Protein AF-A0A6L3X4G5-F1 (afdb_monomer_lite)

Foldseek 3Di:
DWPPALVVCLVPPFDDDPDPPDPSVSPCVVVVVLVVLCVVPPPVQDVVCSSCPVVDDTDPDDDDPVNVLVCLLVLNAAEEEAEQDACCPPPPPNVSSLSSQLSHQEYEYEEQDDYCNQVQLDDPDPVRHHDNVSRNYHYHYAHADDPQQAWAWDQDPVRDTDTDHHDDHRPDPHYHPVVVVCVVVVD

Secondary structure (DSSP, 8-state):
-----HHHHHHHSSPPPSSTT---GGGGHHHHHHHHHHHHHGGG--TTTGGGGGGSPPPSS---HHHHHHHHHTT---EEEEES--HHHHSS-HHHHHHHHTT-SEEEEEESS--TTTTTTS-BTBTS---GGG---EEEEEEBP-TTSS-EEEE-TT--EEEE---SPPSTT-B-HHHHHHHHHT-

Structure (mmCIF, N/CA/C/O backbone):
data_AF-A0A6L3X4G5-F1
#
_entry.id   AF-A0A6L3X4G5-F1
#
loop_
_atom_site.group_PDB
_atom_site.id
_atom_site.type_symbol
_atom_site.label_atom_id
_atom_site.label_alt_id
_atom_site.label_comp_id
_atom_site.label_asym_id
_atom_site.label_entity_id
_atom_site.label_seq_id
_atom_site.pdbx_PDB_ins_code
_atom_site.Cartn_x
_atom_site.Cartn_y
_atom_site.Cartn_z
_atom_site.occupancy
_atom_site.B_iso_or_equiv
_atom_site.auth_seq_id
_atom_site.auth_comp_id
_atom_site.auth_asym_id
_atom_site.auth_atom_id
_atom_site.pdbx_PDB_model_num
ATOM 1 N N . ALA A 1 1 ? 2.127 -3.641 23.710 1.00 57.22 1 ALA A N 1
ATOM 2 C CA . ALA A 1 1 ? 1.185 -4.556 24.390 1.00 57.22 1 ALA A CA 1
ATOM 3 C C . ALA A 1 1 ? 0.451 -5.349 23.319 1.00 57.22 1 ALA A C 1
ATOM 5 O O . ALA A 1 1 ? 0.067 -4.742 22.325 1.00 57.22 1 ALA A O 1
ATOM 6 N N . LYS A 1 2 ? 0.311 -6.674 23.461 1.00 72.62 2 LYS A N 1
ATOM 7 C CA . LYS A 1 2 ? -0.462 -7.473 22.497 1.00 72.62 2 LYS A CA 1
ATOM 8 C C . LYS A 1 2 ? -1.919 -6.996 22.517 1.00 72.62 2 LYS A C 1
ATOM 10 O O . LYS A 1 2 ? -2.484 -6.819 23.590 1.00 72.62 2 LYS A O 1
ATOM 15 N N . GLN A 1 3 ? -2.495 -6.761 21.344 1.00 87.25 3 GLN A N 1
ATOM 16 C CA . GLN A 1 3 ? -3.898 -6.376 21.178 1.00 87.25 3 GLN A CA 1
ATOM 17 C C . GLN A 1 3 ? -4.778 -7.633 21.282 1.00 87.25 3 GLN A C 1
ATOM 19 O O . GLN A 1 3 ? -5.161 -8.208 20.265 1.00 87.25 3 GLN A O 1
ATOM 24 N N . THR A 1 4 ? -5.002 -8.103 22.512 1.00 89.25 4 THR A N 1
ATOM 25 C CA . THR A 1 4 ? -5.613 -9.410 22.815 1.00 89.25 4 THR A CA 1
ATOM 26 C C . THR A 1 4 ? -7.121 -9.444 22.632 1.00 89.25 4 THR A C 1
ATOM 28 O O . THR A 1 4 ? -7.643 -10.429 22.131 1.00 89.25 4 THR A O 1
ATOM 31 N N . ASP A 1 5 ? -7.809 -8.381 23.035 1.00 94.50 5 ASP A N 1
ATOM 32 C CA . ASP A 1 5 ? -9.264 -8.276 23.004 1.00 94.50 5 ASP A CA 1
ATOM 33 C C . ASP A 1 5 ? -9.687 -6.816 22.800 1.00 94.50 5 ASP A C 1
ATOM 35 O O . ASP A 1 5 ? -8.930 -5.877 23.086 1.00 94.50 5 ASP A O 1
ATOM 39 N N . LEU A 1 6 ? -10.907 -6.629 22.293 1.00 95.81 6 LEU A N 1
ATOM 40 C CA . LEU A 1 6 ? -11.421 -5.310 21.944 1.00 95.81 6 LEU A CA 1
ATOM 41 C C . LEU A 1 6 ? -11.536 -4.390 23.166 1.00 95.81 6 LEU A C 1
ATOM 43 O O . LEU A 1 6 ? -11.227 -3.205 23.064 1.00 95.81 6 LEU A O 1
ATOM 47 N N . HIS A 1 7 ? -11.977 -4.903 24.316 1.00 94.56 7 HIS A N 1
ATOM 48 C CA . HIS A 1 7 ? -12.223 -4.075 25.495 1.00 94.56 7 HIS A CA 1
ATOM 49 C C . HIS A 1 7 ? -10.924 -3.481 26.044 1.00 94.56 7 HIS A C 1
ATOM 51 O O . HIS A 1 7 ? -10.824 -2.263 26.233 1.00 94.56 7 HIS A O 1
ATOM 57 N N . THR A 1 8 ? -9.905 -4.319 26.228 1.00 93.88 8 THR A N 1
ATOM 58 C CA . THR A 1 8 ? -8.563 -3.891 26.631 1.00 93.88 8 THR A CA 1
ATOM 59 C C . THR A 1 8 ? -7.984 -2.900 25.627 1.00 93.88 8 THR A C 1
ATOM 61 O O . THR A 1 8 ? -7.459 -1.854 26.016 1.00 93.88 8 THR A O 1
ATOM 64 N N . TYR A 1 9 ? -8.124 -3.185 24.328 1.00 94.75 9 TYR A N 1
ATOM 65 C CA . TYR A 1 9 ? -7.631 -2.311 23.268 1.00 94.75 9 TYR A CA 1
ATOM 66 C C . TYR A 1 9 ? -8.289 -0.925 23.293 1.00 94.75 9 TYR A C 1
ATOM 68 O O . TYR A 1 9 ? -7.590 0.092 23.315 1.00 94.75 9 TYR A O 1
ATOM 76 N N . LEU A 1 10 ? -9.620 -0.863 23.336 1.00 94.81 10 LEU A N 1
ATOM 77 C CA . LEU A 1 10 ? -10.363 0.398 23.332 1.00 94.81 10 LEU A CA 1
ATOM 78 C C . LEU A 1 10 ? -10.156 1.211 24.611 1.00 94.81 10 LEU A C 1
ATOM 80 O O . LEU A 1 10 ? -10.188 2.436 24.554 1.00 94.81 10 LEU A O 1
ATOM 84 N N . THR A 1 11 ? -9.913 0.548 25.741 1.00 92.38 11 THR A N 1
ATOM 85 C CA . THR A 1 11 ? -9.626 1.213 27.020 1.00 92.38 11 THR A CA 1
ATOM 86 C C . THR A 1 11 ? -8.214 1.802 27.051 1.00 92.38 11 THR A C 1
ATOM 88 O O . THR A 1 11 ? -8.004 2.871 27.620 1.00 92.38 11 THR A O 1
ATOM 91 N N . ALA A 1 12 ? -7.239 1.124 26.437 1.00 92.12 12 ALA A N 1
ATOM 92 C CA . ALA A 1 12 ? -5.841 1.555 26.430 1.00 92.12 12 ALA A CA 1
ATOM 93 C C . ALA A 1 12 ? -5.500 2.576 25.328 1.00 92.12 12 ALA A C 1
ATOM 95 O O . ALA A 1 12 ? -4.499 3.277 25.449 1.00 92.12 12 ALA A O 1
ATOM 96 N N . SER A 1 13 ? -6.295 2.641 24.255 1.00 91.56 13 SER A N 1
ATOM 97 C CA . SER A 1 13 ? -6.020 3.483 23.081 1.00 91.56 13 SER A CA 1
ATOM 98 C C . SER A 1 13 ? -6.139 4.998 23.315 1.00 91.56 13 SER A C 1
ATOM 100 O O . SER A 1 13 ? -5.258 5.728 22.854 1.00 91.56 13 SER A O 1
ATOM 102 N N . PRO A 1 14 ? -7.190 5.525 23.975 1.00 92.56 14 PRO A N 1
ATOM 103 C CA . PRO A 1 14 ? -7.314 6.962 24.172 1.00 92.56 14 PRO A CA 1
ATOM 104 C C . PRO A 1 14 ? -6.381 7.467 25.289 1.00 92.56 14 PRO A C 1
ATOM 106 O O . PRO A 1 14 ? -6.169 6.775 26.288 1.00 92.56 14 PRO A O 1
ATOM 109 N N . PRO A 1 15 ? -5.860 8.703 25.183 1.00 88.62 15 PRO A N 1
ATOM 110 C CA . PRO A 1 15 ? -5.140 9.331 26.278 1.00 88.62 15 PRO A CA 1
ATOM 111 C C . PRO A 1 15 ? -6.078 9.544 27.473 1.00 88.62 15 PRO A C 1
ATOM 113 O O . PRO A 1 15 ? -7.264 9.859 27.321 1.00 88.62 15 PRO A O 1
ATOM 116 N N . LYS A 1 16 ? -5.534 9.395 28.683 1.00 86.31 16 LYS A N 1
ATOM 117 C CA . LYS A 1 16 ? -6.270 9.681 29.918 1.00 86.31 16 LYS A CA 1
ATOM 118 C C . LYS A 1 16 ? -6.295 11.196 30.158 1.00 86.31 16 LYS A C 1
ATOM 120 O O . LYS A 1 16 ? -5.244 11.829 30.038 1.00 86.31 16 LYS A O 1
ATOM 125 N N . PRO A 1 17 ? -7.454 11.790 30.494 1.00 84.44 17 PRO A N 1
ATOM 126 C CA . PRO A 1 17 ? -7.504 13.197 30.872 1.00 84.44 17 PRO A CA 1
ATOM 127 C C . PRO A 1 17 ? -6.689 13.401 32.157 1.00 84.44 17 PRO A C 1
ATOM 129 O O . PRO A 1 17 ? -6.788 12.595 33.080 1.00 84.44 17 PRO A O 1
ATOM 132 N N . LEU A 1 18 ? -5.859 14.448 32.195 1.00 83.38 18 LEU A N 1
ATOM 133 C CA . LEU A 1 18 ? -5.019 14.747 33.359 1.00 83.38 18 LEU A CA 1
ATOM 134 C C . LEU A 1 18 ? -5.845 15.444 34.464 1.00 83.38 18 LEU A C 1
ATOM 136 O O . LEU A 1 18 ? -5.927 14.898 35.560 1.00 83.38 18 LEU A O 1
ATOM 140 N N . PRO A 1 19 ? -6.502 16.591 34.200 1.00 85.69 19 PRO A N 1
ATOM 141 C CA . PRO A 1 19 ? -7.513 17.144 35.101 1.00 85.69 19 PRO A CA 1
ATOM 142 C C . PRO A 1 19 ? -8.953 16.781 34.698 1.00 85.69 19 PRO A C 1
ATOM 144 O O . PRO A 1 19 ? -9.251 16.473 33.540 1.00 85.69 19 PRO A O 1
ATOM 147 N N . GLU A 1 20 ? -9.855 16.851 35.676 1.00 84.62 20 GLU A N 1
ATOM 148 C CA . GLU A 1 20 ? -11.300 16.688 35.496 1.00 84.62 20 GLU A CA 1
ATOM 149 C C . GLU A 1 20 ? -11.880 17.798 34.593 1.00 84.62 20 GLU A C 1
ATOM 151 O O . GLU A 1 20 ? -11.382 18.924 34.571 1.00 84.62 20 GLU A O 1
ATOM 156 N N . GLY A 1 21 ? -12.908 17.477 33.799 1.00 85.12 21 GLY A N 1
ATOM 157 C CA . GLY A 1 21 ? -13.584 18.447 32.922 1.00 85.12 21 GLY A CA 1
ATOM 158 C C . GLY A 1 21 ? -12.847 18.822 31.626 1.00 85.12 21 GLY A C 1
ATOM 159 O O . GLY A 1 21 ? -13.265 19.744 30.930 1.00 85.12 21 GLY A O 1
ATOM 160 N N . GLN A 1 22 ? -11.762 18.129 31.265 1.00 88.62 22 GLN A N 1
ATOM 161 C CA . GLN A 1 22 ? -11.060 18.356 29.994 1.00 88.62 22 GLN A CA 1
ATOM 162 C C . GLN A 1 22 ? -11.838 17.829 28.787 1.00 88.62 22 GLN A C 1
ATOM 164 O O . GLN A 1 22 ? -12.486 16.788 28.860 1.00 88.62 22 GLN A O 1
ATOM 169 N N . VAL A 1 23 ? -11.673 18.492 27.637 1.00 91.38 23 VAL A N 1
ATOM 170 C CA . VAL A 1 23 ? -12.327 18.107 26.372 1.00 91.38 23 VAL A CA 1
ATOM 171 C C . VAL A 1 23 ? -12.012 16.662 25.977 1.00 91.38 23 VAL A C 1
ATOM 173 O O . VAL A 1 23 ? -12.895 15.977 25.473 1.00 91.38 23 VAL A O 1
ATOM 176 N N . ASN A 1 24 ? -10.757 16.224 26.166 1.00 92.00 24 ASN A N 1
ATOM 177 C CA . ASN A 1 24 ? -10.218 14.915 25.766 1.00 92.00 24 ASN A CA 1
ATOM 178 C C . ASN A 1 24 ? -10.929 14.304 24.541 1.00 92.00 24 ASN A C 1
ATOM 180 O O . ASN A 1 24 ? -11.607 13.281 24.644 1.00 92.00 24 ASN A O 1
ATOM 184 N N . TYR A 1 25 ? -10.792 14.937 23.370 1.00 93.38 25 TYR A N 1
ATOM 185 C CA . TYR A 1 25 ? -11.551 14.533 22.180 1.00 93.38 25 TYR A CA 1
ATOM 186 C C . TYR A 1 25 ? -11.294 13.073 21.781 1.00 93.38 25 TYR A C 1
ATOM 188 O O . TYR A 1 25 ? -12.204 12.374 21.332 1.00 93.38 25 TYR A O 1
ATOM 196 N N . TRP A 1 26 ? -10.077 12.581 22.019 1.00 94.50 26 TRP A N 1
ATOM 197 C CA . TRP A 1 26 ? -9.712 11.187 21.790 1.00 94.50 26 TRP A CA 1
ATOM 198 C C . TRP A 1 26 ? -10.399 10.199 22.734 1.00 94.50 26 TRP A C 1
ATOM 200 O O . TRP A 1 26 ? -10.461 9.026 22.397 1.00 94.50 26 TRP A O 1
ATOM 210 N N . GLY A 1 27 ? -11.033 10.637 23.825 1.00 93.19 27 GLY A N 1
ATOM 211 C CA . GLY A 1 27 ? -11.971 9.807 24.589 1.00 93.19 27 GLY A CA 1
ATOM 212 C C . GLY A 1 27 ? -13.123 9.244 23.737 1.00 93.19 27 GLY A C 1
ATOM 213 O O . GLY A 1 27 ? -13.740 8.250 24.109 1.00 93.19 27 GLY A O 1
ATOM 214 N N . ASN A 1 28 ? -13.375 9.813 22.551 1.00 95.69 28 ASN A N 1
ATOM 215 C CA . ASN A 1 28 ? -14.315 9.283 21.561 1.00 95.69 28 ASN A CA 1
ATOM 216 C C . ASN A 1 28 ? -13.762 8.115 20.716 1.00 95.69 28 ASN A C 1
ATOM 218 O O . ASN A 1 28 ? -14.492 7.613 19.863 1.00 95.69 28 ASN A O 1
ATOM 222 N N . TYR A 1 29 ? -12.525 7.654 20.940 1.00 96.88 29 TYR A N 1
ATOM 223 C CA . TYR A 1 29 ? -11.876 6.589 20.158 1.00 96.88 29 TYR A CA 1
ATOM 224 C C . TYR A 1 29 ? -12.755 5.346 19.911 1.00 96.88 29 TYR A C 1
ATOM 226 O O . TYR A 1 29 ? -12.833 4.915 18.758 1.00 96.88 29 TYR A O 1
ATOM 234 N N . PRO A 1 30 ? -13.492 4.804 20.907 1.00 96.94 30 PRO A N 1
ATOM 235 C CA . PRO A 1 30 ? -14.393 3.671 20.678 1.00 96.94 30 PRO A CA 1
ATOM 236 C C . PRO A 1 30 ? -15.438 3.919 19.585 1.00 96.94 30 PRO A C 1
ATOM 238 O O . PRO A 1 30 ? -15.733 3.021 18.800 1.00 96.94 30 PRO A O 1
ATOM 241 N N . LYS A 1 31 ? -15.963 5.149 19.487 1.00 98.12 31 LYS A N 1
ATOM 242 C CA . LYS A 1 31 ? -16.950 5.524 18.4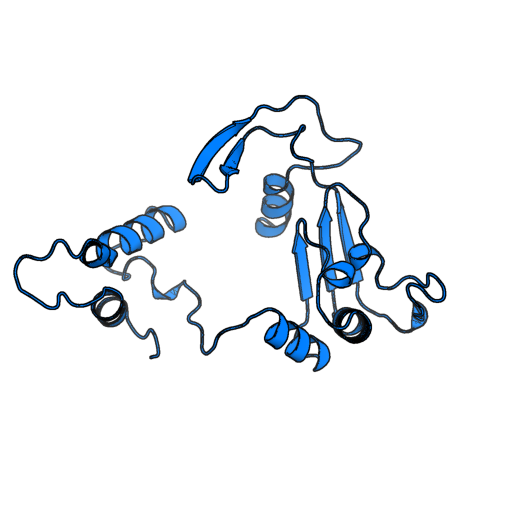64 1.00 98.12 31 LYS A CA 1
ATOM 243 C C . LYS A 1 31 ? -16.332 5.458 17.069 1.00 98.12 31 LYS A C 1
ATOM 245 O O . LYS A 1 31 ? -16.943 4.913 16.152 1.00 98.12 31 LYS A O 1
ATOM 250 N N . PHE A 1 32 ? -15.115 5.982 16.919 1.00 98.31 32 PHE A N 1
ATOM 251 C CA . PHE A 1 32 ? -14.390 5.967 15.647 1.00 98.31 32 PHE A CA 1
ATOM 252 C C . PHE A 1 32 ? -14.034 4.540 15.226 1.00 98.31 32 PHE A C 1
ATOM 254 O O . PHE A 1 32 ? -14.269 4.170 14.079 1.00 98.31 32 PHE A O 1
ATOM 261 N N . PHE A 1 33 ? -13.541 3.726 16.163 1.00 98.25 33 PHE A N 1
ATOM 262 C CA . PHE A 1 33 ? -13.169 2.342 15.890 1.00 98.25 33 PHE A CA 1
ATOM 263 C C . PHE A 1 33 ? -14.364 1.506 15.413 1.00 98.25 33 PHE A C 1
ATOM 265 O O . PHE A 1 33 ? -14.294 0.883 14.356 1.00 98.25 33 PHE A O 1
ATOM 272 N N . VAL A 1 34 ? -15.486 1.530 16.143 1.00 98.25 34 VAL A N 1
ATOM 273 C CA . VAL A 1 34 ? -16.688 0.774 15.751 1.00 98.25 34 VAL A CA 1
ATOM 274 C C . VAL A 1 34 ? -17.227 1.262 14.404 1.00 98.25 34 VAL A C 1
ATOM 276 O O . VAL A 1 34 ? -17.565 0.440 13.555 1.00 98.25 34 VAL A O 1
ATOM 279 N N . SER A 1 35 ? -17.239 2.578 14.160 1.00 98.62 35 SER A N 1
ATOM 280 C CA . SER A 1 35 ? -17.679 3.139 12.872 1.00 98.62 35 SER A CA 1
ATOM 281 C C . SER A 1 35 ? -16.810 2.652 11.706 1.00 98.62 35 SER A C 1
ATOM 283 O O . SER A 1 35 ? -17.341 2.293 10.657 1.00 98.62 35 SER A O 1
ATOM 285 N N . LEU A 1 36 ? -15.488 2.568 11.900 1.00 98.62 36 LEU A N 1
ATOM 286 C CA . LEU A 1 36 ? -14.566 2.014 10.907 1.00 98.62 36 LEU A CA 1
ATOM 287 C C . LEU A 1 36 ? -14.852 0.533 10.633 1.00 98.62 36 LEU A C 1
ATOM 289 O O . LEU A 1 36 ? -14.914 0.123 9.478 1.00 98.62 36 LEU A O 1
ATOM 293 N N . MET A 1 37 ? -15.074 -0.271 11.676 1.00 98.62 37 MET A N 1
ATOM 294 C CA . MET A 1 37 ? -15.383 -1.694 11.504 1.00 98.62 37 MET A CA 1
ATOM 295 C C . MET A 1 37 ? -16.703 -1.914 10.759 1.00 98.62 37 MET A C 1
ATOM 297 O O . MET A 1 37 ? -16.799 -2.811 9.922 1.00 98.62 37 MET A O 1
ATOM 301 N N . LYS A 1 38 ? -17.711 -1.065 11.002 1.00 98.56 38 LYS A N 1
ATOM 302 C CA . LYS A 1 38 ? -18.961 -1.074 10.228 1.00 98.56 38 LYS A CA 1
ATOM 303 C C . LYS A 1 38 ? -18.740 -0.668 8.770 1.00 98.56 38 LYS A C 1
ATOM 305 O O . LYS A 1 38 ? -19.378 -1.251 7.904 1.00 98.56 38 LYS A O 1
ATOM 310 N N . ALA A 1 39 ? -17.829 0.264 8.485 1.00 98.56 39 ALA A N 1
ATOM 311 C CA . ALA A 1 39 ? -17.470 0.612 7.110 1.00 98.56 39 ALA A CA 1
ATOM 312 C C . ALA A 1 39 ? -16.743 -0.536 6.383 1.00 98.56 39 ALA A C 1
ATOM 314 O O . ALA A 1 39 ? -17.008 -0.773 5.210 1.00 98.56 39 ALA A O 1
ATOM 315 N N . PHE A 1 40 ? -15.866 -1.274 7.074 1.00 98.44 40 PHE A N 1
ATOM 316 C CA . PHE A 1 40 ? -15.139 -2.407 6.488 1.00 98.44 40 PHE A CA 1
ATOM 317 C C . PHE A 1 40 ? -16.001 -3.653 6.290 1.00 98.44 40 PHE A C 1
ATOM 319 O O . PHE A 1 40 ? -15.894 -4.315 5.260 1.00 98.44 40 PHE A O 1
ATOM 326 N N . TYR A 1 41 ? -16.836 -3.995 7.270 1.00 98.44 41 TYR A N 1
ATOM 327 C CA . TYR A 1 41 ? -17.484 -5.306 7.316 1.00 98.44 41 TYR A CA 1
ATOM 328 C C . TYR A 1 41 ? -19.015 -5.257 7.280 1.00 98.44 41 TYR A C 1
ATOM 330 O O . TYR A 1 41 ? -19.657 -6.311 7.269 1.00 98.44 41 TYR A O 1
ATOM 338 N N . GLY A 1 42 ? -19.615 -4.064 7.260 1.00 98.38 42 GLY A N 1
ATOM 339 C CA . GLY A 1 42 ? -21.061 -3.881 7.166 1.00 98.38 42 GLY A CA 1
ATOM 340 C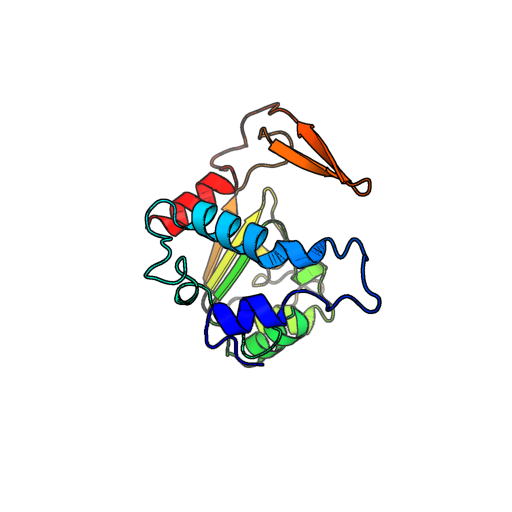 C . GLY A 1 42 ? -21.808 -4.648 8.255 1.00 98.38 42 GLY A C 1
ATOM 341 O O . GLY A 1 42 ? -21.492 -4.546 9.445 1.00 98.38 42 GLY A O 1
ATOM 342 N N . ASP A 1 43 ? -22.786 -5.452 7.846 1.00 98.38 43 ASP A N 1
ATOM 343 C CA . ASP A 1 43 ? -23.627 -6.261 8.737 1.00 98.38 43 ASP A CA 1
ATOM 344 C C . ASP A 1 43 ? -22.853 -7.342 9.496 1.00 98.38 43 ASP A C 1
ATOM 346 O O . ASP A 1 43 ? -23.301 -7.785 10.549 1.00 98.38 43 ASP A O 1
ATOM 350 N N . LYS A 1 44 ? -21.664 -7.731 9.014 1.00 98.50 44 LYS A N 1
ATOM 351 C CA . LYS A 1 44 ? -20.835 -8.745 9.674 1.00 98.50 44 LYS A CA 1
ATOM 352 C C . LYS A 1 44 ? -20.096 -8.210 10.899 1.00 98.50 44 LYS A C 1
ATOM 354 O O . LYS A 1 44 ? -19.661 -9.011 11.715 1.00 98.50 44 LYS A O 1
ATOM 359 N N . ALA A 1 45 ? -19.942 -6.896 11.052 1.00 98.44 45 ALA A N 1
ATOM 360 C CA . ALA A 1 45 ? -19.438 -6.310 12.291 1.00 98.44 45 ALA A CA 1
ATOM 361 C C . ALA A 1 45 ? -20.608 -6.098 13.264 1.00 98.44 45 ALA A C 1
ATOM 363 O O . ALA A 1 45 ? -21.410 -5.172 13.086 1.00 98.44 45 ALA A O 1
ATOM 364 N N . THR A 1 46 ? -20.697 -6.945 14.291 1.00 98.38 46 THR A N 1
ATOM 365 C CA . THR A 1 46 ? -21.751 -6.907 15.316 1.00 98.38 46 THR A CA 1
ATOM 366 C C . THR A 1 46 ? -21.152 -6.849 16.722 1.00 98.38 46 THR A C 1
ATOM 368 O O . THR A 1 46 ? -19.954 -7.050 16.911 1.00 98.38 46 THR A O 1
ATOM 371 N N . ALA A 1 47 ? -21.962 -6.551 17.738 1.00 97.75 47 ALA A N 1
ATOM 372 C CA . ALA A 1 47 ? -21.462 -6.493 19.111 1.00 97.75 47 ALA A CA 1
ATOM 373 C C . ALA A 1 47 ? -20.981 -7.872 19.599 1.00 97.75 47 ALA A C 1
ATOM 375 O O . ALA A 1 47 ? -19.965 -7.972 20.285 1.00 97.75 47 ALA A O 1
ATOM 376 N N . GLU A 1 48 ? -21.676 -8.936 19.193 1.00 97.75 48 GLU A N 1
ATOM 377 C CA . GLU A 1 48 ? -21.434 -10.320 19.610 1.00 97.75 48 GLU A CA 1
ATOM 378 C C . GLU A 1 48 ? -20.066 -10.834 19.149 1.00 97.75 48 GLU A C 1
ATOM 380 O O . GLU A 1 48 ? -19.455 -11.649 19.836 1.00 97.75 48 GLU A O 1
ATOM 385 N N . ASN A 1 49 ? -19.559 -10.340 18.014 1.00 97.88 49 ASN A N 1
ATOM 386 C CA . ASN A 1 49 ? -18.242 -10.701 17.488 1.00 97.88 49 ASN A CA 1
ATOM 387 C C . ASN A 1 49 ? -17.188 -9.602 17.665 1.00 97.88 49 ASN A C 1
ATOM 389 O O . ASN A 1 49 ? -16.195 -9.568 16.934 1.00 97.88 49 ASN A O 1
ATOM 393 N N . SER A 1 50 ? -17.400 -8.686 18.616 1.00 98.06 50 SER A N 1
ATOM 394 C CA . SER A 1 50 ? -16.489 -7.561 18.862 1.00 98.06 50 SER A CA 1
ATOM 395 C C . SER A 1 50 ? -16.200 -6.748 17.593 1.00 98.06 50 SER A C 1
ATOM 397 O O . SER A 1 50 ? -15.074 -6.310 17.358 1.00 98.06 50 SER A O 1
ATOM 399 N N . TRP A 1 51 ? -17.216 -6.567 16.751 1.00 98.44 51 TRP A N 1
ATOM 400 C CA . TRP A 1 51 ? -17.163 -5.819 15.498 1.00 98.44 51 TRP A CA 1
ATOM 401 C C . TRP A 1 51 ? -16.107 -6.337 14.507 1.00 98.44 51 TRP A C 1
ATOM 403 O O . TRP A 1 51 ? -15.598 -5.568 13.699 1.00 98.44 51 TRP A O 1
ATOM 413 N N . GLY A 1 52 ? -15.747 -7.624 14.562 1.00 97.81 52 GLY A N 1
ATOM 414 C CA . GLY A 1 52 ? -14.709 -8.195 13.695 1.00 97.81 52 GLY A CA 1
ATOM 415 C C . GLY A 1 52 ? -13.279 -7.793 14.077 1.00 97.81 52 GLY A C 1
ATOM 416 O O . GLY A 1 52 ? -12.378 -7.873 13.245 1.00 97.81 52 GLY A O 1
ATOM 417 N N . PHE A 1 53 ? -13.044 -7.369 15.326 1.00 97.88 53 PHE A N 1
ATOM 418 C CA . PHE A 1 53 ? -11.723 -6.970 15.836 1.00 97.88 53 PHE A CA 1
ATOM 419 C C . PHE A 1 53 ? -10.610 -7.989 15.543 1.00 97.88 53 PHE A C 1
ATOM 421 O O . PHE A 1 53 ? -9.465 -7.604 15.294 1.00 97.88 53 PHE A O 1
ATOM 428 N N . ASP A 1 54 ? -10.931 -9.281 15.561 1.00 96.50 54 ASP A N 1
ATOM 429 C CA . ASP A 1 54 ? -9.965 -10.360 15.337 1.00 96.50 54 ASP A CA 1
ATOM 430 C C . ASP A 1 54 ? -9.626 -10.599 13.862 1.00 96.50 54 ASP A C 1
ATOM 432 O O . ASP A 1 54 ? -8.648 -11.280 13.568 1.00 96.50 54 ASP A O 1
ATOM 436 N N . TRP A 1 55 ? -10.375 -10.010 12.925 1.00 97.25 55 TRP A N 1
ATOM 437 C CA . TRP A 1 55 ? -10.059 -10.077 11.493 1.00 97.25 55 TRP A CA 1
ATOM 438 C C . TRP A 1 55 ? -8.939 -9.114 11.093 1.00 97.25 55 TRP A C 1
ATOM 440 O O . TRP A 1 55 ? -8.319 -9.288 10.047 1.00 97.25 55 TRP A O 1
ATOM 450 N N . LEU A 1 56 ? -8.665 -8.100 11.920 1.00 97.38 56 LEU A N 1
ATOM 451 C CA . LEU A 1 56 ? -7.562 -7.175 11.689 1.00 97.38 56 LEU A CA 1
ATOM 452 C C . LEU A 1 56 ? -6.217 -7.830 12.038 1.00 97.38 56 LEU A C 1
ATOM 454 O O . LEU A 1 56 ? -6.096 -8.450 13.100 1.00 97.38 56 LEU A O 1
ATOM 458 N N . PRO A 1 57 ? -5.164 -7.625 11.226 1.00 95.88 57 PRO A N 1
ATOM 459 C CA . PRO A 1 57 ? -3.827 -8.072 11.585 1.00 95.88 57 PRO A CA 1
ATOM 460 C C . PRO A 1 57 ? -3.331 -7.319 12.826 1.00 95.88 57 PRO A C 1
ATOM 462 O O . PRO A 1 57 ? -3.400 -6.090 12.905 1.00 95.88 57 PRO A O 1
ATOM 465 N N . LYS A 1 58 ? -2.802 -8.061 13.803 1.00 94.19 58 LYS A N 1
ATOM 466 C CA . LYS A 1 58 ? -2.205 -7.507 15.024 1.00 94.19 58 LYS A CA 1
ATOM 467 C C . LYS A 1 58 ? -0.687 -7.557 14.882 1.00 94.19 58 LYS A C 1
ATOM 469 O O . LYS A 1 58 ? -0.112 -8.634 14.756 1.00 94.19 58 LYS A O 1
ATOM 474 N N . TRP A 1 59 ? -0.047 -6.395 14.872 1.00 92.75 59 TRP A N 1
ATOM 475 C CA . TRP A 1 59 ? 1.394 -6.281 14.661 1.00 92.75 59 TRP A CA 1
ATOM 476 C C . TRP A 1 59 ? 2.187 -6.701 15.906 1.00 92.75 59 TRP A C 1
ATOM 478 O O . TRP A 1 59 ? 1.800 -6.419 17.042 1.00 92.75 59 TRP A O 1
ATOM 488 N N . ASP A 1 60 ? 3.316 -7.369 15.688 1.00 93.38 60 ASP A N 1
ATOM 489 C CA . ASP A 1 60 ? 4.305 -7.716 16.713 1.00 93.38 60 ASP A CA 1
ATOM 490 C C . ASP A 1 60 ? 5.378 -6.626 16.868 1.00 93.38 60 ASP A C 1
ATOM 492 O O . ASP A 1 60 ? 5.903 -6.414 17.963 1.00 93.38 60 ASP A O 1
ATOM 496 N N . LYS A 1 61 ? 5.660 -5.905 15.780 1.00 92.50 61 LYS A N 1
ATOM 497 C CA . LYS A 1 61 ? 6.596 -4.778 15.695 1.00 92.50 61 LYS A CA 1
ATOM 498 C C . LYS A 1 61 ? 6.193 -3.814 14.572 1.00 92.50 61 LYS A C 1
ATOM 500 O O . LYS A 1 61 ? 5.282 -4.101 13.798 1.00 92.50 61 LYS A O 1
ATOM 505 N N . GLY A 1 62 ? 6.868 -2.669 14.486 1.00 93.38 62 GLY A N 1
ATOM 506 C CA . GLY A 1 62 ? 6.784 -1.812 13.303 1.00 93.38 62 GLY A CA 1
ATOM 507 C C . GLY A 1 62 ? 7.467 -2.480 12.107 1.00 93.38 62 GLY A C 1
ATOM 508 O O . GLY A 1 62 ? 8.481 -3.145 12.280 1.00 93.38 62 GLY A O 1
ATOM 509 N N . TYR A 1 63 ? 6.908 -2.315 10.912 1.00 96.94 63 TYR A N 1
ATOM 510 C CA . TYR A 1 63 ? 7.510 -2.768 9.655 1.00 96.94 63 TYR A CA 1
ATOM 511 C C . TYR A 1 63 ? 7.718 -1.556 8.747 1.00 96.94 63 TYR A C 1
ATOM 513 O O . TYR A 1 63 ? 7.046 -1.403 7.730 1.00 96.94 63 TYR A O 1
ATOM 521 N N . ASP A 1 64 ? 8.597 -0.642 9.163 1.00 97.81 64 ASP A N 1
ATOM 522 C CA . ASP A 1 64 ? 8.983 0.484 8.317 1.00 97.81 64 ASP A CA 1
ATOM 523 C C . ASP A 1 64 ? 9.798 0.013 7.102 1.00 97.81 64 ASP A C 1
ATOM 525 O O . ASP A 1 64 ? 10.282 -1.119 7.042 1.00 97.81 64 ASP A O 1
ATOM 529 N N . VAL A 1 65 ? 9.957 0.896 6.116 1.00 97.38 65 VAL A N 1
ATOM 530 C CA . VAL A 1 65 ? 10.585 0.555 4.834 1.00 97.38 65 VAL A CA 1
ATOM 531 C C . VAL A 1 65 ? 12.036 0.093 4.972 1.00 97.38 65 VAL A C 1
ATOM 533 O O . VAL A 1 65 ? 12.452 -0.782 4.218 1.00 97.38 65 VAL A O 1
ATOM 536 N N . LEU A 1 66 ? 12.800 0.618 5.938 1.00 97.56 66 LEU A N 1
ATOM 537 C CA . LEU A 1 66 ? 14.196 0.223 6.135 1.00 97.56 66 LEU A CA 1
ATOM 538 C C . LEU A 1 66 ? 14.260 -1.196 6.697 1.00 97.56 66 LEU A C 1
ATOM 540 O O . LEU A 1 66 ? 15.017 -2.030 6.200 1.00 97.56 66 LEU A O 1
ATOM 544 N N . GLN A 1 67 ? 13.418 -1.488 7.691 1.00 97.44 67 GLN A N 1
ATOM 545 C CA . GLN A 1 67 ? 13.299 -2.829 8.249 1.00 97.44 67 GLN A CA 1
ATOM 546 C C . GLN A 1 67 ? 12.764 -3.834 7.221 1.00 97.44 67 GLN A C 1
ATOM 548 O O . GLN A 1 67 ? 13.275 -4.950 7.123 1.00 97.44 67 GLN A O 1
ATOM 553 N N . TYR A 1 68 ? 11.765 -3.449 6.431 1.00 98.44 68 TYR A N 1
ATOM 554 C CA . TYR A 1 68 ? 11.164 -4.324 5.430 1.00 98.44 68 TYR A CA 1
ATOM 555 C C . TYR A 1 68 ? 12.135 -4.645 4.284 1.00 98.44 68 TYR A C 1
ATOM 557 O O . TYR A 1 68 ? 12.233 -5.798 3.864 1.00 98.44 68 TYR A O 1
ATOM 565 N N . PHE A 1 69 ? 12.923 -3.667 3.820 1.00 98.38 69 PHE A N 1
ATOM 566 C CA . PHE A 1 69 ? 13.959 -3.901 2.806 1.00 98.38 69 PHE A CA 1
ATOM 567 C C . PHE A 1 69 ? 15.166 -4.670 3.342 1.00 98.38 69 PHE A C 1
ATOM 569 O O . PHE A 1 69 ? 15.804 -5.386 2.571 1.00 98.38 69 PHE A O 1
ATOM 576 N N . GLU A 1 70 ? 15.461 -4.586 4.642 1.00 98.38 70 GLU A N 1
ATOM 577 C CA . GLU A 1 70 ? 16.419 -5.490 5.285 1.00 98.38 70 GLU A CA 1
ATOM 578 C C . GLU A 1 70 ? 15.893 -6.930 5.309 1.00 98.38 70 GLU A C 1
ATOM 580 O O . GLU A 1 70 ? 16.608 -7.853 4.932 1.00 98.38 70 GLU A O 1
ATOM 585 N N . MET A 1 71 ? 14.625 -7.140 5.668 1.00 98.50 71 MET A N 1
ATOM 586 C CA . MET A 1 71 ? 14.002 -8.468 5.604 1.00 98.50 71 MET A CA 1
ATOM 587 C C . MET A 1 71 ? 13.989 -9.024 4.173 1.00 98.50 71 MET A C 1
ATOM 589 O O . MET A 1 71 ? 14.284 -10.201 3.961 1.00 98.50 71 MET A O 1
ATOM 593 N N . MET A 1 72 ? 13.703 -8.179 3.179 1.00 98.75 72 MET A N 1
ATOM 594 C CA . MET A 1 72 ? 13.778 -8.535 1.759 1.00 98.75 72 MET A CA 1
ATOM 595 C C . MET A 1 72 ? 15.211 -8.893 1.349 1.00 98.75 72 MET A C 1
ATOM 597 O O . MET A 1 72 ? 15.431 -9.924 0.717 1.00 98.75 72 MET A O 1
ATOM 601 N N . HIS A 1 73 ? 16.200 -8.115 1.797 1.00 98.50 73 HIS A N 1
ATOM 602 C CA . HIS A 1 73 ? 17.615 -8.424 1.601 1.00 98.50 73 HIS A CA 1
ATOM 603 C C . HIS A 1 73 ? 17.995 -9.781 2.219 1.00 98.50 73 HIS A C 1
ATOM 605 O O . HIS A 1 73 ? 18.820 -10.506 1.669 1.00 98.50 73 HIS A O 1
ATOM 611 N N . GLN A 1 74 ? 17.375 -10.161 3.334 1.00 98.50 74 GLN A N 1
ATOM 612 C CA . GLN A 1 74 ? 17.563 -11.456 3.992 1.00 98.50 74 GLN A CA 1
ATOM 613 C C . GLN A 1 74 ? 16.724 -12.594 3.376 1.00 98.50 74 GLN A C 1
ATOM 615 O O . GLN A 1 74 ? 16.741 -13.707 3.897 1.00 98.50 74 GLN A O 1
ATOM 620 N N . GLY A 1 75 ? 15.987 -12.347 2.285 1.00 98.19 75 GLY A N 1
ATOM 621 C CA . GLY A 1 75 ? 15.167 -13.357 1.604 1.00 98.19 75 GLY A CA 1
ATOM 622 C C . GLY A 1 75 ? 13.872 -13.729 2.337 1.00 98.19 75 GLY A C 1
ATOM 623 O O . GLY A 1 75 ? 13.291 -14.775 2.065 1.00 98.19 75 GLY A O 1
ATOM 624 N N . GLN A 1 76 ? 13.411 -12.897 3.276 1.00 98.50 76 GLN A N 1
ATOM 625 C CA . GLN A 1 76 ? 12.201 -13.147 4.077 1.00 98.50 76 GLN A CA 1
ATOM 626 C C . GLN A 1 76 ? 10.925 -12.571 3.444 1.00 98.50 76 GLN A C 1
ATOM 628 O O . GLN A 1 76 ? 9.836 -12.720 3.997 1.00 98.50 76 GLN A O 1
ATOM 633 N N . VAL A 1 77 ? 11.042 -11.905 2.293 1.00 98.69 77 VAL A N 1
ATOM 634 C CA . VAL A 1 77 ? 9.923 -11.284 1.577 1.00 98.69 77 VAL A CA 1
ATOM 635 C C . VAL A 1 77 ? 9.773 -11.962 0.220 1.00 98.69 77 VAL A C 1
ATOM 637 O O . VAL A 1 77 ? 10.704 -11.974 -0.576 1.00 98.69 77 VAL A O 1
ATOM 640 N N . ASN A 1 78 ? 8.596 -12.537 -0.041 1.00 98.50 78 ASN A N 1
ATOM 641 C CA . ASN A 1 78 ? 8.322 -13.230 -1.304 1.00 98.50 78 ASN A CA 1
ATOM 642 C C . ASN A 1 78 ? 7.888 -12.273 -2.419 1.00 98.50 78 ASN A C 1
ATOM 644 O O . ASN A 1 78 ? 8.220 -12.506 -3.577 1.00 98.50 78 ASN A O 1
ATOM 648 N N . GLY A 1 79 ? 7.120 -11.237 -2.089 1.00 98.56 79 GLY A N 1
ATOM 649 C CA . GLY A 1 79 ? 6.507 -10.362 -3.078 1.00 98.56 79 GLY A CA 1
ATOM 650 C C . GLY A 1 79 ? 6.409 -8.926 -2.601 1.00 98.56 79 GLY A C 1
ATOM 651 O O . GLY A 1 79 ? 6.367 -8.673 -1.396 1.00 98.56 79 GLY A O 1
ATOM 652 N N . TYR A 1 80 ? 6.367 -7.998 -3.552 1.00 98.75 80 TYR A N 1
ATOM 653 C CA . TYR A 1 80 ? 6.229 -6.573 -3.276 1.00 98.75 80 TYR A CA 1
ATOM 654 C C . TYR A 1 80 ? 5.281 -5.919 -4.285 1.00 98.75 80 TYR A C 1
ATOM 656 O O . TYR A 1 80 ? 5.342 -6.219 -5.477 1.00 98.75 80 TYR A O 1
ATOM 664 N N . ILE A 1 81 ? 4.399 -5.038 -3.806 1.00 98.69 81 ILE A N 1
ATOM 665 C CA . ILE A 1 81 ? 3.532 -4.208 -4.650 1.00 98.69 81 ILE A CA 1
ATOM 666 C C . ILE A 1 81 ? 4.032 -2.773 -4.539 1.00 98.69 81 ILE A C 1
ATOM 668 O O . ILE A 1 81 ? 4.140 -2.225 -3.444 1.00 98.69 81 ILE A O 1
ATOM 672 N N . CYS A 1 82 ? 4.334 -2.171 -5.681 1.00 98.56 82 CYS A N 1
ATOM 673 C CA . CYS A 1 82 ? 4.835 -0.817 -5.795 1.00 98.56 82 CYS A CA 1
ATOM 674 C C . CYS A 1 82 ? 3.856 0.013 -6.634 1.00 98.56 82 CYS A C 1
ATOM 676 O O . CYS A 1 82 ? 3.880 -0.042 -7.861 1.00 98.56 82 CYS A O 1
ATOM 678 N N . GLN A 1 83 ? 2.953 0.728 -5.963 1.00 98.75 83 GLN A N 1
ATOM 679 C CA . GLN A 1 83 ? 1.920 1.557 -6.590 1.00 98.75 83 GLN A CA 1
ATOM 680 C C . GLN A 1 83 ? 2.298 3.036 -6.478 1.00 98.75 83 GLN A C 1
ATOM 682 O O . GLN A 1 83 ? 2.426 3.538 -5.361 1.00 98.75 83 GLN A O 1
ATOM 687 N N . GLY A 1 84 ? 2.487 3.718 -7.612 1.00 98.19 84 GLY A N 1
ATOM 688 C CA . GLY A 1 84 ? 2.797 5.153 -7.665 1.00 98.19 84 GLY A CA 1
ATOM 689 C C . GLY A 1 84 ? 4.022 5.561 -6.837 1.00 98.19 84 GLY A C 1
ATOM 690 O O . GLY A 1 84 ? 4.058 6.646 -6.256 1.00 98.19 84 GLY A O 1
ATOM 691 N N . PHE A 1 85 ? 5.004 4.665 -6.712 1.00 98.56 85 PHE A N 1
ATOM 692 C CA . PHE A 1 85 ? 6.211 4.863 -5.915 1.00 98.56 85 PHE A CA 1
ATOM 693 C C . PHE A 1 85 ? 7.417 4.280 -6.659 1.00 98.56 85 PHE A C 1
ATOM 695 O O . PHE A 1 85 ? 7.279 3.346 -7.441 1.00 98.56 85 PHE A O 1
ATOM 702 N N . ASN A 1 86 ? 8.617 4.810 -6.417 1.00 98.56 86 ASN A N 1
ATOM 703 C CA . ASN A 1 86 ? 9.827 4.380 -7.121 1.00 98.56 86 ASN A CA 1
ATOM 704 C C . ASN A 1 86 ? 11.003 4.156 -6.150 1.00 98.56 86 ASN A C 1
ATOM 706 O O . ASN A 1 86 ? 11.904 4.998 -6.075 1.00 98.56 86 ASN A O 1
ATOM 710 N N . 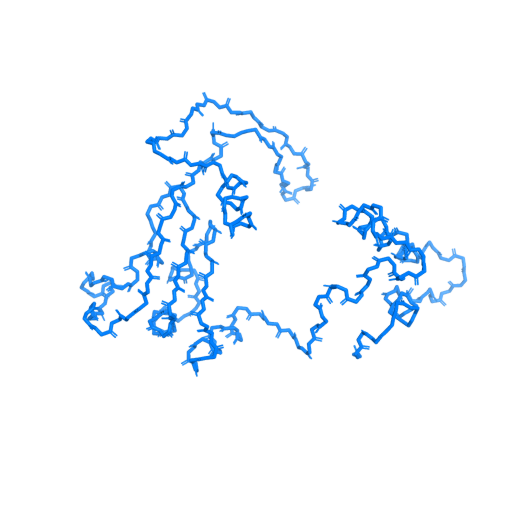PRO A 1 87 ? 11.020 3.042 -5.386 1.00 98.25 87 PRO A N 1
ATOM 711 C CA . PRO A 1 87 ? 12.025 2.792 -4.354 1.00 98.25 87 PRO A CA 1
ATOM 712 C C . PRO A 1 87 ? 13.462 2.777 -4.880 1.00 98.25 87 PRO A C 1
ATOM 714 O O . PRO A 1 87 ? 14.347 3.233 -4.163 1.00 98.25 87 PRO A O 1
ATOM 717 N N . VAL A 1 88 ? 13.719 2.318 -6.112 1.00 98.50 88 VAL A N 1
ATOM 718 C CA . VAL A 1 88 ? 15.079 2.333 -6.689 1.00 98.50 88 VAL A CA 1
ATOM 719 C C . VAL A 1 88 ? 15.660 3.749 -6.727 1.00 98.50 88 VAL A C 1
ATOM 721 O O . VAL A 1 88 ? 16.848 3.922 -6.463 1.00 98.50 88 VAL A O 1
ATOM 724 N N . ALA A 1 89 ? 14.828 4.754 -7.006 1.00 98.25 89 ALA A N 1
ATOM 725 C CA . ALA A 1 89 ? 15.253 6.149 -7.051 1.00 98.25 89 ALA A CA 1
ATOM 726 C C . ALA A 1 89 ? 15.164 6.855 -5.686 1.00 98.25 89 ALA A C 1
ATOM 728 O O . ALA A 1 89 ? 15.997 7.704 -5.380 1.00 98.25 89 ALA A O 1
ATOM 729 N N . SER A 1 90 ? 14.151 6.545 -4.869 1.00 98.25 90 SER A N 1
ATOM 730 C CA . SER A 1 90 ? 13.827 7.341 -3.677 1.00 98.25 90 SER A CA 1
ATOM 731 C C . SER A 1 90 ? 14.365 6.788 -2.356 1.00 98.25 90 SER A C 1
ATOM 733 O O . SER A 1 90 ? 14.392 7.518 -1.366 1.00 98.25 90 SER A O 1
ATOM 735 N N . PHE A 1 91 ? 14.717 5.500 -2.280 1.00 98.44 91 PHE A N 1
ATOM 736 C CA . PHE A 1 91 ? 15.213 4.900 -1.037 1.00 98.44 91 PHE A CA 1
ATOM 737 C C . PHE A 1 91 ? 16.725 5.084 -0.871 1.00 98.44 91 PHE A C 1
ATOM 739 O O . PHE A 1 91 ? 17.466 5.152 -1.854 1.00 98.44 91 PHE A O 1
ATOM 746 N N . PRO A 1 92 ? 17.218 5.155 0.381 1.00 98.06 92 PRO A N 1
ATOM 747 C CA . PRO A 1 92 ? 18.647 5.237 0.631 1.00 98.06 92 PRO A CA 1
ATOM 748 C C . PRO A 1 92 ? 19.348 3.946 0.195 1.00 98.06 92 PRO A C 1
ATOM 750 O O . PRO A 1 92 ? 18.806 2.852 0.333 1.00 98.06 92 PRO A O 1
ATOM 753 N N . ASN A 1 93 ? 20.598 4.078 -0.253 1.00 98.19 93 ASN A N 1
ATOM 754 C CA . ASN A 1 93 ? 21.436 2.966 -0.712 1.00 98.19 93 ASN A CA 1
ATOM 755 C C . ASN A 1 93 ? 20.788 2.140 -1.844 1.00 98.19 93 ASN A C 1
ATOM 757 O O . ASN A 1 93 ? 20.413 0.978 -1.676 1.00 98.19 93 ASN A O 1
ATOM 761 N N . LYS A 1 94 ? 20.724 2.753 -3.030 1.00 98.31 94 LYS A N 1
ATOM 762 C CA . LYS A 1 94 ? 20.171 2.171 -4.260 1.00 98.31 94 LYS A CA 1
ATOM 763 C C . LYS A 1 94 ? 20.715 0.775 -4.592 1.00 98.31 94 LYS A C 1
ATOM 765 O O . LYS A 1 94 ? 19.948 -0.081 -5.020 1.00 98.31 94 LYS A O 1
ATOM 770 N N . ASN A 1 95 ? 22.003 0.511 -4.369 1.00 98.38 95 ASN A N 1
ATOM 771 C CA . ASN A 1 95 ? 22.594 -0.798 -4.677 1.00 98.38 95 ASN A CA 1
ATOM 772 C C . ASN A 1 95 ? 21.981 -1.905 -3.813 1.00 98.38 95 ASN A C 1
ATOM 774 O O . ASN A 1 95 ? 21.518 -2.912 -4.342 1.00 98.38 95 ASN A O 1
ATOM 778 N N . LYS A 1 96 ? 21.855 -1.666 -2.502 1.00 98.62 96 LYS A N 1
ATOM 779 C CA . LYS A 1 96 ? 21.173 -2.601 -1.602 1.00 98.62 96 LYS A CA 1
ATOM 780 C C . LYS A 1 96 ? 19.694 -2.767 -1.958 1.00 98.62 96 LYS A C 1
ATOM 782 O O . LYS A 1 96 ? 19.171 -3.870 -1.876 1.00 98.62 96 LYS A O 1
ATOM 787 N N . VAL A 1 97 ? 19.018 -1.694 -2.373 1.00 98.75 97 VAL A N 1
ATOM 788 C CA . VAL A 1 97 ? 17.617 -1.751 -2.830 1.00 98.75 97 VAL A CA 1
ATOM 789 C C . VAL A 1 97 ? 17.469 -2.685 -4.034 1.00 98.75 97 VAL A C 1
ATOM 791 O O . VAL A 1 97 ? 16.605 -3.558 -4.015 1.00 98.75 97 VAL A O 1
ATOM 794 N N . VAL A 1 98 ? 18.330 -2.553 -5.047 1.00 98.75 98 VAL A N 1
ATOM 795 C CA . VAL A 1 98 ? 18.330 -3.428 -6.233 1.00 98.75 98 VAL A CA 1
ATOM 796 C C . VAL A 1 98 ? 18.638 -4.880 -5.855 1.00 98.75 98 VAL A C 1
ATOM 798 O O . VAL A 1 98 ? 17.944 -5.790 -6.311 1.00 98.75 98 VAL A O 1
ATOM 801 N N . GLU A 1 99 ? 19.614 -5.114 -4.976 1.00 98.62 99 GLU A N 1
ATOM 802 C CA . GLU A 1 99 ? 19.926 -6.454 -4.460 1.00 98.62 99 GLU A CA 1
ATOM 803 C C . GLU A 1 99 ? 18.746 -7.075 -3.700 1.00 98.62 99 GLU A C 1
ATOM 805 O O . GLU A 1 99 ? 18.473 -8.265 -3.855 1.00 98.62 99 GLU A O 1
ATOM 810 N N . SER A 1 100 ? 18.020 -6.286 -2.902 1.00 98.75 100 SER A N 1
ATOM 811 C CA . SER A 1 100 ? 16.811 -6.734 -2.205 1.00 98.75 100 SER A CA 1
ATOM 812 C C . SER A 1 100 ? 15.700 -7.106 -3.186 1.00 98.75 100 SER A C 1
ATOM 814 O O . SER A 1 100 ? 15.156 -8.204 -3.095 1.00 98.75 100 SER A O 1
ATOM 816 N N . LEU A 1 101 ? 15.391 -6.237 -4.155 1.00 98.81 101 LEU A N 1
ATOM 817 C CA . LEU A 1 101 ? 14.364 -6.508 -5.171 1.00 98.81 101 LEU A CA 1
ATOM 818 C C . LEU A 1 101 ? 14.703 -7.749 -6.014 1.00 98.81 101 LEU A C 1
ATOM 820 O O . LEU A 1 101 ? 13.807 -8.499 -6.403 1.00 98.81 101 LEU A O 1
ATOM 824 N N . SER A 1 102 ? 15.994 -8.015 -6.227 1.00 98.75 102 SER A N 1
ATOM 825 C CA . SER A 1 102 ? 16.486 -9.201 -6.943 1.00 98.75 102 SER A CA 1
ATOM 826 C C . SER A 1 102 ? 16.249 -10.523 -6.201 1.00 98.75 102 SER A C 1
ATOM 828 O O . SER A 1 102 ? 16.383 -11.584 -6.806 1.00 98.75 102 SER A O 1
ATOM 830 N N . LYS A 1 103 ? 15.911 -10.479 -4.903 1.00 98.75 103 LYS A N 1
ATOM 831 C CA . LYS A 1 103 ? 15.593 -11.659 -4.074 1.00 98.75 103 LYS A CA 1
ATOM 832 C C . LYS A 1 103 ? 14.091 -11.934 -3.964 1.00 98.75 103 LYS A C 1
ATOM 834 O O . LYS A 1 103 ? 13.704 -12.937 -3.363 1.00 98.75 103 LYS A O 1
ATOM 839 N N . LEU A 1 104 ? 13.245 -11.061 -4.512 1.00 98.81 104 LEU A N 1
ATOM 840 C CA . LEU A 1 104 ? 11.805 -11.293 -4.574 1.00 98.81 104 LEU A CA 1
ATOM 841 C C . LEU A 1 104 ? 11.483 -12.462 -5.511 1.00 98.81 104 LEU A C 1
ATOM 843 O O . LEU A 1 104 ? 12.183 -12.719 -6.484 1.00 98.81 104 LEU A O 1
ATOM 847 N N . LYS A 1 105 ? 10.366 -13.139 -5.249 1.00 98.81 105 LYS A N 1
ATOM 848 C CA . LYS A 1 105 ? 9.767 -14.072 -6.212 1.00 98.81 105 LYS A CA 1
ATOM 849 C C . LYS A 1 105 ? 8.960 -13.315 -7.257 1.00 98.81 105 LYS A C 1
ATOM 851 O O . LYS A 1 105 ? 9.035 -13.649 -8.431 1.00 98.81 105 LYS A O 1
ATOM 856 N N . PHE A 1 106 ? 8.224 -12.288 -6.832 1.00 98.88 106 PHE A N 1
ATOM 857 C CA . PHE A 1 106 ? 7.475 -11.428 -7.741 1.00 98.88 106 PHE A CA 1
ATOM 858 C C . PHE A 1 106 ? 7.468 -9.960 -7.303 1.00 98.88 106 PHE A C 1
ATOM 860 O O . PHE A 1 106 ? 7.537 -9.638 -6.115 1.00 98.88 106 PHE A O 1
ATOM 867 N N . LEU A 1 107 ? 7.333 -9.066 -8.276 1.00 98.88 107 LEU A N 1
ATOM 868 C CA . LEU A 1 107 ? 7.144 -7.631 -8.092 1.00 98.88 107 LEU A CA 1
ATOM 869 C C . LEU A 1 107 ? 5.976 -7.176 -8.970 1.00 98.88 107 LEU A C 1
ATOM 871 O O . LEU A 1 107 ? 5.987 -7.401 -10.177 1.00 98.88 107 LEU A O 1
ATOM 875 N N . VAL A 1 108 ? 4.990 -6.505 -8.378 1.00 98.81 108 VAL A N 1
ATOM 876 C CA . VAL A 1 108 ? 3.918 -5.831 -9.122 1.00 98.81 108 VAL A CA 1
ATOM 877 C C . VAL A 1 108 ? 4.165 -4.331 -9.061 1.00 98.81 108 VAL A C 1
ATOM 879 O O . VAL A 1 108 ? 4.217 -3.768 -7.970 1.00 98.81 108 VAL A O 1
ATOM 882 N N . THR A 1 109 ? 4.297 -3.674 -10.209 1.00 98.75 109 THR A N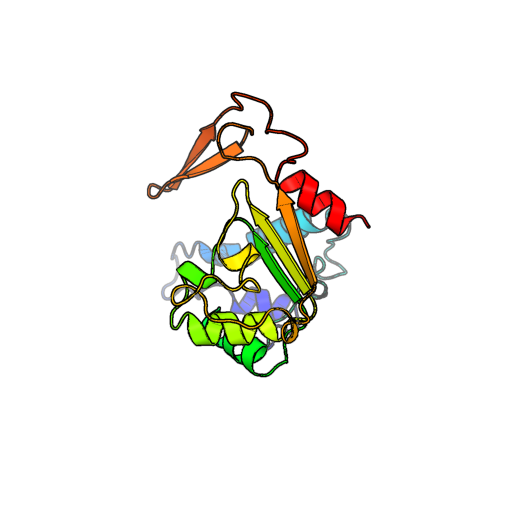 1
ATOM 883 C CA . THR A 1 109 ? 4.365 -2.210 -10.299 1.00 98.75 109 THR A CA 1
ATOM 884 C C . THR A 1 109 ? 3.099 -1.670 -10.953 1.00 98.75 109 THR A C 1
ATOM 886 O O . THR A 1 109 ? 2.734 -2.138 -12.033 1.00 98.75 109 THR A O 1
ATOM 889 N N . ILE A 1 110 ? 2.459 -0.688 -10.321 1.00 98.81 110 ILE A N 1
ATOM 890 C CA . ILE A 1 110 ? 1.267 0.007 -10.822 1.00 98.81 110 ILE A CA 1
ATOM 891 C C . ILE A 1 110 ? 1.635 1.484 -10.962 1.00 98.81 110 ILE A C 1
ATOM 893 O O . ILE A 1 110 ? 1.888 2.141 -9.952 1.00 98.81 110 ILE A O 1
ATOM 897 N N . ASP A 1 111 ? 1.745 1.974 -12.194 1.00 98.75 111 ASP A N 1
ATOM 898 C CA . ASP A 1 111 ? 2.204 3.340 -12.469 1.00 98.75 111 ASP A CA 1
ATOM 899 C C . ASP A 1 111 ? 1.721 3.810 -13.859 1.00 98.75 111 ASP A C 1
ATOM 901 O O . ASP A 1 111 ? 1.630 2.979 -14.776 1.00 98.75 111 ASP A O 1
ATOM 905 N N . PRO A 1 112 ? 1.423 5.112 -14.061 1.00 98.31 112 PRO A N 1
ATOM 906 C CA . PRO A 1 112 ? 1.130 5.652 -15.391 1.00 98.31 112 PRO A CA 1
ATOM 907 C C . PRO A 1 112 ? 2.373 5.768 -16.287 1.00 98.31 112 PRO A C 1
ATOM 909 O O . PRO A 1 112 ? 2.251 6.006 -17.490 1.00 98.31 112 PRO A O 1
ATOM 912 N N . LEU A 1 113 ? 3.577 5.626 -15.724 1.00 98.19 113 LEU A N 1
ATOM 913 C CA . LEU A 1 113 ? 4.854 5.755 -16.413 1.00 98.19 113 LEU A CA 1
ATOM 914 C C . LEU A 1 113 ? 5.731 4.510 -16.232 1.00 98.19 113 LEU A C 1
ATOM 916 O O . LEU A 1 113 ? 5.506 3.637 -15.397 1.00 98.19 113 LEU A O 1
ATOM 920 N N . ASN A 1 114 ? 6.784 4.432 -17.044 1.00 96.50 114 ASN A N 1
ATOM 921 C CA . ASN A 1 114 ? 7.865 3.492 -16.787 1.00 96.50 114 ASN A CA 1
ATOM 922 C C . ASN A 1 114 ? 8.777 4.042 -15.680 1.00 96.50 114 ASN A C 1
ATOM 924 O O . ASN A 1 114 ? 9.169 5.206 -15.745 1.00 96.50 114 ASN A O 1
ATOM 928 N N . THR A 1 115 ? 9.158 3.202 -14.718 1.00 98.56 115 THR A N 1
ATOM 929 C CA . THR A 1 115 ? 10.010 3.590 -13.580 1.00 98.56 115 THR A CA 1
ATOM 930 C C . THR A 1 115 ? 11.230 2.685 -13.460 1.00 98.56 115 THR A C 1
ATOM 932 O O . THR A 1 115 ? 11.177 1.512 -13.837 1.00 98.56 115 THR A O 1
ATOM 935 N N . GLU A 1 116 ? 12.310 3.191 -12.860 1.00 98.62 116 GLU A N 1
ATOM 936 C CA . GLU A 1 116 ? 13.529 2.420 -12.580 1.00 98.62 116 GLU A CA 1
ATOM 937 C C . GLU A 1 116 ? 13.234 1.179 -11.734 1.00 98.62 116 GLU A C 1
ATOM 939 O O . GLU A 1 116 ? 13.866 0.142 -11.907 1.00 98.62 116 GLU A O 1
ATOM 944 N N . THR A 1 117 ? 12.238 1.251 -10.848 1.00 98.75 117 THR A N 1
ATOM 945 C CA . THR A 1 117 ? 11.794 0.086 -10.075 1.00 98.75 117 THR A CA 1
ATOM 946 C C . THR A 1 117 ? 11.179 -0.995 -10.959 1.00 98.75 117 THR A C 1
ATOM 948 O O . THR A 1 117 ? 11.428 -2.171 -10.723 1.00 98.75 117 THR A O 1
ATOM 951 N N . SER A 1 118 ? 10.429 -0.644 -12.005 1.00 98.50 118 SER A N 1
ATOM 952 C CA . SER A 1 118 ? 9.852 -1.638 -12.925 1.00 98.50 118 SER A CA 1
ATOM 953 C C . SER A 1 118 ? 10.887 -2.291 -13.855 1.00 98.50 118 SER A C 1
ATOM 955 O O . SER A 1 118 ? 10.668 -3.393 -14.363 1.00 98.50 118 SER A O 1
ATOM 957 N N . THR A 1 119 ? 12.041 -1.646 -14.041 1.00 98.62 119 THR A N 1
ATOM 958 C CA . THR A 1 119 ? 13.153 -2.129 -14.874 1.00 98.62 119 THR A CA 1
ATOM 959 C C . THR A 1 119 ? 14.422 -2.406 -14.067 1.00 98.62 119 THR A C 1
ATOM 961 O O . THR A 1 119 ? 15.505 -2.473 -14.641 1.00 98.62 119 THR A O 1
ATOM 964 N N . PHE A 1 120 ? 14.315 -2.616 -12.748 1.00 98.75 120 PHE A N 1
ATOM 965 C CA . PHE A 1 120 ? 15.474 -2.797 -11.857 1.00 98.75 120 PHE A CA 1
ATOM 966 C C . PHE A 1 120 ? 16.373 -3.981 -12.259 1.00 98.75 120 PHE A C 1
ATOM 968 O O . PHE A 1 120 ? 17.558 -4.012 -11.932 1.00 98.75 120 PHE A O 1
ATOM 975 N N . TRP A 1 121 ? 15.789 -4.951 -12.961 1.00 98.69 121 TRP A N 1
ATOM 976 C CA . TRP A 1 121 ? 16.419 -6.171 -13.451 1.00 98.69 121 TRP A CA 1
ATOM 977 C C . TRP A 1 121 ? 17.175 -5.985 -14.775 1.00 98.69 121 TRP A C 1
ATOM 979 O O . TRP A 1 121 ? 17.898 -6.889 -15.187 1.00 98.69 121 TRP A O 1
ATOM 989 N N . GLN A 1 122 ? 17.014 -4.845 -15.456 1.00 98.69 122 GLN A N 1
ATOM 990 C CA . GLN A 1 122 ? 17.673 -4.547 -16.730 1.00 98.69 122 GLN A CA 1
ATOM 991 C C . GLN A 1 122 ? 19.025 -3.870 -16.509 1.00 98.69 122 GLN A C 1
ATOM 993 O O . GLN A 1 122 ? 19.148 -2.962 -15.683 1.00 98.69 122 GLN A O 1
ATOM 998 N N . ASN A 1 123 ? 20.034 -4.270 -17.288 1.00 98.50 123 ASN A N 1
ATOM 999 C CA . ASN A 1 123 ? 21.316 -3.574 -17.300 1.00 98.50 123 ASN A CA 1
ATOM 1000 C C . ASN A 1 123 ? 21.183 -2.227 -18.029 1.00 98.50 123 ASN A C 1
ATOM 1002 O O . ASN A 1 123 ? 20.715 -2.181 -19.167 1.00 98.50 123 ASN A O 1
ATOM 1006 N N . HIS A 1 124 ? 21.633 -1.149 -17.389 1.00 98.31 124 HIS A N 1
ATOM 1007 C CA . HIS A 1 124 ? 21.714 0.193 -17.978 1.00 98.31 124 HIS A CA 1
ATOM 1008 C C . HIS A 1 124 ? 23.117 0.800 -17.789 1.00 98.31 124 HIS A C 1
ATOM 1010 O O . HIS A 1 124 ? 23.259 1.971 -17.429 1.00 98.31 124 HIS A O 1
ATOM 1016 N N . GLY A 1 125 ? 24.165 -0.008 -17.982 1.00 98.12 125 GLY A N 1
ATOM 1017 C CA . GLY A 1 125 ? 25.553 0.389 -17.736 1.00 98.12 125 GLY A CA 1
ATOM 1018 C C . GLY A 1 125 ? 25.767 0.832 -16.288 1.00 98.12 125 GLY A C 1
ATOM 1019 O O . GLY A 1 125 ? 25.123 0.320 -15.377 1.00 98.12 125 GLY A O 1
ATOM 1020 N N . GLU A 1 126 ? 26.609 1.843 -16.069 1.00 97.19 126 GLU A N 1
ATOM 1021 C CA . GLU A 1 126 ? 26.935 2.344 -14.721 1.00 97.19 126 GLU A CA 1
ATOM 1022 C C . GLU A 1 126 ? 25.706 2.800 -13.913 1.00 97.19 126 GLU A C 1
ATOM 1024 O O . GLU A 1 126 ? 25.713 2.755 -12.684 1.00 97.19 126 GLU A O 1
ATOM 1029 N N . SER A 1 127 ? 24.620 3.203 -14.582 1.00 97.44 127 SER A N 1
ATOM 1030 C CA . SER A 1 127 ? 23.388 3.631 -13.905 1.00 97.44 127 SER A CA 1
ATOM 1031 C C . SER A 1 127 ? 22.642 2.463 -13.249 1.00 97.44 127 SER A C 1
ATOM 1033 O O . SER A 1 127 ? 21.998 2.639 -12.209 1.00 97.44 127 SER A O 1
ATOM 1035 N N . ASN A 1 128 ? 22.742 1.255 -13.813 1.00 98.50 128 ASN A N 1
ATOM 1036 C CA . ASN A 1 128 ? 22.203 0.029 -13.229 1.00 98.50 128 ASN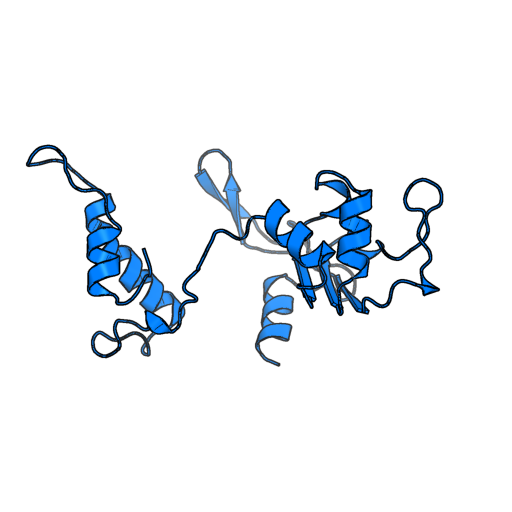 A CA 1
ATOM 1037 C C . ASN A 1 128 ? 22.972 -1.199 -13.729 1.00 98.50 128 ASN A C 1
ATOM 1039 O O . ASN A 1 128 ? 22.516 -1.896 -14.637 1.00 98.50 128 ASN A O 1
ATOM 1043 N N . ASP A 1 129 ? 24.146 -1.440 -13.148 1.00 98.31 129 ASP A N 1
ATOM 1044 C CA . ASP A 1 129 ? 25.019 -2.535 -13.563 1.00 98.31 129 ASP A CA 1
ATOM 1045 C C . ASP A 1 129 ? 24.590 -3.860 -12.918 1.00 98.31 129 ASP A C 1
ATOM 1047 O O . ASP A 1 129 ? 25.064 -4.256 -11.854 1.00 98.31 129 ASP A O 1
ATOM 1051 N N . VAL A 1 130 ? 23.607 -4.511 -13.540 1.00 98.50 130 VAL A N 1
ATOM 1052 C CA . VAL A 1 130 ? 23.051 -5.802 -13.114 1.00 98.50 130 VAL A CA 1
ATOM 1053 C C . VAL A 1 130 ? 23.148 -6.837 -14.229 1.00 98.50 130 VAL A C 1
ATOM 1055 O O . VAL A 1 130 ? 23.268 -6.496 -15.404 1.00 98.50 130 VAL A O 1
ATOM 1058 N N . ASP A 1 131 ? 23.054 -8.113 -13.868 1.00 98.38 131 ASP A N 1
ATOM 1059 C CA . ASP A 1 131 ? 22.986 -9.231 -14.809 1.00 98.38 131 ASP A CA 1
ATOM 1060 C C . ASP A 1 131 ? 21.557 -9.801 -14.820 1.00 98.38 131 ASP A C 1
ATOM 1062 O O . ASP A 1 131 ? 21.191 -10.514 -13.877 1.00 98.38 131 ASP A O 1
ATOM 1066 N N . PRO A 1 132 ? 20.745 -9.521 -15.862 1.00 98.50 132 PRO A N 1
ATOM 1067 C CA . PRO A 1 132 ? 19.365 -9.998 -15.936 1.00 98.50 132 PRO A CA 1
ATOM 1068 C C . PRO A 1 132 ? 19.243 -11.521 -15.802 1.00 98.50 132 PRO A C 1
ATOM 1070 O O . PRO A 1 132 ? 18.254 -12.008 -15.267 1.00 98.50 132 PRO A O 1
ATOM 1073 N N . SER A 1 133 ? 20.256 -12.289 -16.230 1.00 98.38 133 SER A N 1
ATOM 1074 C CA . SER A 1 133 ? 20.223 -13.757 -16.157 1.00 98.38 133 SER A CA 1
ATOM 1075 C C . SER A 1 133 ? 20.272 -14.298 -14.724 1.00 98.38 133 SER A C 1
ATOM 1077 O O . SER A 1 133 ? 19.880 -15.439 -14.477 1.00 98.38 133 SER A O 1
ATOM 1079 N N . LYS A 1 134 ? 20.725 -13.481 -13.765 1.00 98.44 134 LYS A N 1
ATOM 1080 C CA . LYS A 1 134 ? 20.827 -13.838 -12.343 1.00 98.44 134 LYS A CA 1
ATOM 1081 C C . LYS A 1 134 ? 19.623 -13.388 -11.520 1.00 98.44 134 LYS A C 1
ATOM 1083 O O . LYS A 1 134 ? 19.498 -13.812 -10.375 1.00 98.44 134 LYS A O 1
ATOM 1088 N N . ILE A 1 135 ? 18.733 -12.574 -12.084 1.00 98.69 135 ILE A N 1
ATOM 1089 C CA . ILE A 1 135 ? 17.565 -12.033 -11.386 1.00 98.69 135 ILE A CA 1
ATOM 1090 C C . ILE A 1 135 ? 16.338 -12.843 -11.795 1.00 98.69 135 ILE A C 1
ATOM 1092 O O . ILE A 1 135 ? 15.922 -12.818 -12.946 1.00 98.69 135 ILE A O 1
ATOM 1096 N N . GLN A 1 136 ? 15.774 -13.583 -10.840 1.00 98.50 136 GLN A N 1
ATOM 1097 C CA . GLN A 1 136 ? 14.659 -14.509 -11.087 1.00 98.50 136 GLN A CA 1
ATOM 1098 C C . GLN A 1 136 ? 13.291 -13.923 -10.712 1.00 98.50 136 GLN A C 1
ATOM 1100 O O . GLN A 1 136 ? 12.284 -14.623 -10.786 1.00 98.50 136 GLN A O 1
ATOM 1105 N N . THR A 1 137 ? 13.249 -12.662 -10.280 1.00 98.81 137 THR A N 1
ATOM 1106 C CA . THR A 1 137 ? 12.010 -11.984 -9.899 1.00 98.81 137 THR A CA 1
ATOM 1107 C C . THR A 1 137 ? 11.077 -11.867 -11.102 1.00 98.81 137 THR A C 1
ATOM 1109 O O . THR A 1 137 ? 11.427 -11.248 -12.106 1.00 98.81 137 THR A O 1
ATOM 1112 N N . GLU A 1 138 ? 9.858 -12.389 -10.985 1.00 98.88 138 GLU A N 1
ATOM 1113 C CA . GLU A 1 138 ? 8.810 -12.157 -11.977 1.00 98.88 138 GLU A CA 1
ATOM 1114 C C . GLU A 1 138 ? 8.238 -10.742 -11.813 1.00 98.88 138 GLU A C 1
ATOM 1116 O O . GLU A 1 138 ? 7.756 -10.379 -10.738 1.00 98.88 138 GLU A O 1
ATOM 1121 N N . VAL A 1 139 ? 8.301 -9.918 -12.863 1.00 98.75 139 VAL A N 1
ATOM 1122 C CA . VAL A 1 139 ? 7.863 -8.515 -12.799 1.00 98.75 139 VAL A CA 1
ATOM 1123 C C . VAL A 1 139 ? 6.598 -8.299 -13.621 1.00 98.75 139 VAL A C 1
ATOM 1125 O O . VAL A 1 139 ? 6.602 -8.432 -14.844 1.00 98.75 139 VAL A O 1
ATOM 1128 N N . PHE A 1 140 ? 5.529 -7.882 -12.945 1.00 98.75 140 PHE A N 1
ATOM 1129 C CA . PHE A 1 140 ? 4.267 -7.469 -13.550 1.00 98.75 140 PHE A CA 1
ATOM 1130 C C . PHE A 1 140 ? 4.189 -5.944 -13.569 1.00 98.75 140 PHE A C 1
ATOM 1132 O O . PHE A 1 140 ? 4.112 -5.313 -12.515 1.00 98.75 140 PHE A O 1
ATOM 1139 N N . ARG A 1 141 ? 4.174 -5.342 -14.762 1.00 98.50 141 ARG A N 1
ATOM 1140 C CA . ARG A 1 141 ? 3.993 -3.894 -14.928 1.00 98.50 141 ARG A CA 1
ATOM 1141 C C . ARG A 1 141 ? 2.585 -3.594 -15.428 1.00 98.50 141 ARG A C 1
ATOM 1143 O O . ARG A 1 141 ? 2.268 -3.882 -16.580 1.00 98.50 141 ARG A O 1
ATOM 1150 N N . LEU A 1 142 ? 1.756 -3.034 -14.554 1.00 98.62 142 LEU A N 1
ATOM 1151 C CA . LEU A 1 142 ? 0.350 -2.741 -14.809 1.00 98.62 142 LEU A CA 1
ATOM 1152 C C . LEU A 1 142 ? 0.186 -1.232 -15.066 1.00 98.62 142 LEU A C 1
ATOM 1154 O O . LEU A 1 142 ? 0.480 -0.445 -14.166 1.00 98.62 142 LEU A O 1
ATOM 1158 N N . PRO A 1 143 ? -0.240 -0.814 -16.271 1.00 98.62 143 PRO A N 1
ATOM 1159 C CA . PRO A 1 143 ? -0.386 0.602 -16.592 1.00 98.62 143 PRO A CA 1
ATOM 1160 C C . PRO A 1 143 ? -1.607 1.189 -15.878 1.00 98.62 143 PRO A C 1
ATOM 1162 O O . PRO A 1 143 ? -2.729 0.718 -16.093 1.00 98.62 143 PRO A O 1
ATOM 1165 N N . SER A 1 144 ? -1.389 2.215 -15.054 1.00 98.75 144 SER A N 1
ATOM 1166 C CA . SER A 1 144 ? -2.474 2.973 -14.428 1.00 98.75 144 SER A CA 1
ATOM 1167 C C . SER A 1 144 ? -2.763 4.285 -15.157 1.00 98.75 144 SER A C 1
ATOM 1169 O O . SER A 1 144 ? -2.039 4.710 -16.056 1.00 98.75 144 SER A O 1
ATOM 1171 N N . THR A 1 145 ? -3.860 4.914 -14.777 1.00 98.69 145 THR A N 1
ATOM 1172 C CA . THR A 1 145 ? -4.221 6.304 -15.085 1.00 98.69 145 THR A CA 1
ATOM 1173 C C . THR A 1 145 ? -3.297 7.317 -14.397 1.00 98.69 145 THR A C 1
ATOM 1175 O O . THR A 1 145 ? -2.629 7.024 -13.401 1.00 98.69 145 THR A O 1
ATOM 1178 N N . CYS A 1 146 ? -3.302 8.554 -14.898 1.00 98.44 146 CYS A N 1
ATOM 1179 C CA . CYS A 1 146 ? -2.760 9.726 -14.211 1.00 98.44 146 CYS A CA 1
ATOM 1180 C C . CYS A 1 146 ? -3.869 10.640 -13.642 1.00 98.44 146 CYS A C 1
ATOM 1182 O O . CYS A 1 146 ? -5.063 10.428 -13.854 1.00 98.44 146 CYS A O 1
ATOM 1184 N N . PHE A 1 147 ? -3.479 11.718 -12.948 1.00 98.00 147 PHE A N 1
ATOM 1185 C CA . PHE A 1 147 ? -4.410 12.644 -12.278 1.00 98.00 147 PHE A CA 1
ATOM 1186 C C . PHE A 1 147 ? -5.489 13.254 -13.197 1.00 98.00 147 PHE A C 1
ATOM 1188 O O . PHE A 1 147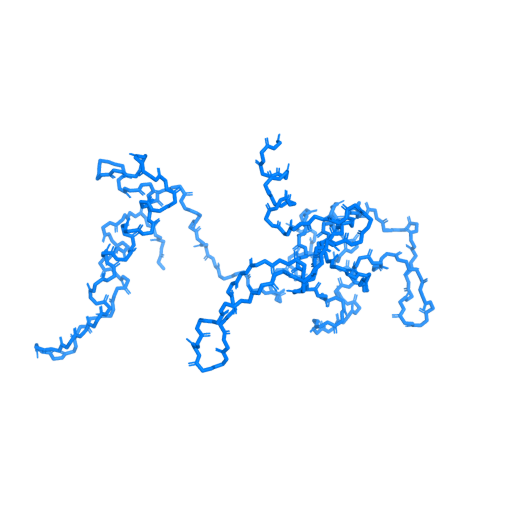 ? -6.561 13.625 -12.721 1.00 98.00 147 PHE A O 1
ATOM 1195 N N . ALA A 1 148 ? -5.206 13.392 -14.497 1.00 98.38 148 ALA A N 1
ATOM 1196 C CA . ALA A 1 148 ? -6.103 14.013 -15.472 1.00 98.38 148 ALA A CA 1
ATOM 1197 C C . ALA A 1 148 ? -7.167 13.047 -16.029 1.00 98.38 148 ALA A C 1
ATOM 1199 O O . ALA A 1 148 ? -8.057 13.470 -16.767 1.00 98.38 148 ALA A O 1
ATOM 1200 N N . GLU A 1 149 ? -7.090 11.759 -15.695 1.00 98.56 149 GLU A N 1
ATOM 1201 C CA . GLU A 1 149 ? -7.889 10.693 -16.317 1.00 98.56 149 GLU A CA 1
ATOM 1202 C C . GLU A 1 149 ? -8.957 10.122 -15.369 1.00 98.56 149 GLU A C 1
ATOM 1204 O O . GLU A 1 149 ? -9.710 9.213 -15.729 1.00 98.56 149 GLU A O 1
ATOM 1209 N N . GLU A 1 150 ? -9.078 10.707 -14.174 1.00 98.25 150 GLU A N 1
ATOM 1210 C CA . GLU A 1 150 ? -10.014 10.300 -13.130 1.00 98.25 150 GLU A CA 1
ATOM 1211 C C . GLU A 1 150 ? -10.705 11.482 -12.448 1.00 98.25 150 GLU A C 1
ATOM 1213 O O . GLU A 1 150 ? -10.210 12.609 -12.427 1.00 98.25 150 GLU A O 1
ATOM 1218 N N . ASN A 1 151 ? -11.866 11.191 -11.857 1.00 98.12 151 ASN A N 1
ATOM 1219 C CA . ASN A 1 151 ? -12.488 12.069 -10.876 1.00 98.12 151 ASN A CA 1
ATOM 1220 C C . ASN A 1 151 ? -12.100 11.584 -9.482 1.00 98.12 151 ASN A C 1
ATOM 1222 O O . ASN A 1 151 ? -12.144 10.384 -9.215 1.00 98.12 151 ASN A O 1
ATOM 1226 N N . GLY A 1 152 ? -11.824 12.506 -8.573 1.00 98.19 152 GLY A N 1
ATOM 1227 C CA . GLY A 1 152 ? -11.471 12.139 -7.214 1.00 98.19 152 GLY A CA 1
ATOM 1228 C C . GLY A 1 152 ? -11.199 13.347 -6.345 1.00 98.19 152 GLY A C 1
ATOM 1229 O O . GLY A 1 152 ? -11.385 14.496 -6.751 1.00 98.19 152 GLY A O 1
ATOM 1230 N N . SER A 1 153 ? -10.757 13.075 -5.123 1.00 98.31 153 SER A N 1
ATOM 1231 C CA . SER A 1 153 ? -10.344 14.105 -4.179 1.00 98.31 153 SER A CA 1
ATOM 1232 C C . SER A 1 153 ? -8.896 13.916 -3.757 1.00 98.31 153 SER A C 1
ATOM 1234 O O . SER A 1 153 ? -8.510 12.806 -3.395 1.00 98.31 153 SER A O 1
ATOM 1236 N N . ILE A 1 154 ? -8.142 15.011 -3.687 1.00 98.31 154 ILE A N 1
ATOM 1237 C CA . ILE A 1 154 ? -6.812 15.058 -3.067 1.00 98.31 154 ILE A CA 1
ATOM 1238 C C . ILE A 1 154 ? -6.817 16.024 -1.882 1.00 98.31 154 ILE A C 1
ATOM 1240 O O . ILE A 1 154 ? -7.536 17.026 -1.882 1.00 98.31 154 ILE A O 1
ATOM 1244 N N . VAL A 1 155 ? -6.007 15.729 -0.864 1.00 98.25 155 VAL A N 1
ATOM 1245 C CA . VAL A 1 155 ? -5.873 16.569 0.333 1.00 98.25 155 VAL A CA 1
ATOM 1246 C C . VAL A 1 155 ? -4.536 17.293 0.289 1.00 98.25 155 VAL A C 1
ATOM 1248 O O . VAL A 1 155 ? -3.484 16.662 0.337 1.00 98.25 155 VAL A O 1
ATOM 1251 N N . ASN A 1 156 ? -4.564 18.622 0.180 1.00 98.19 156 ASN A N 1
ATOM 1252 C CA . ASN A 1 156 ? -3.334 19.415 0.144 1.00 98.19 156 ASN A CA 1
ATOM 1253 C C . ASN A 1 156 ? -2.710 19.590 1.546 1.00 98.19 156 ASN A C 1
ATOM 1255 O O . ASN A 1 156 ? -3.291 19.211 2.564 1.00 98.19 156 ASN A O 1
ATOM 1259 N N . SER A 1 157 ? -1.547 20.247 1.613 1.00 98.06 157 SER A N 1
ATOM 1260 C CA . SER A 1 157 ? -0.842 20.543 2.877 1.00 98.06 157 SER A CA 1
ATOM 1261 C C . SER A 1 157 ? -1.689 21.354 3.885 1.00 98.06 157 SER A C 1
ATOM 1263 O O . SER A 1 157 ? -1.533 21.226 5.097 1.00 98.06 157 SER A O 1
ATOM 1265 N N . GLY A 1 158 ? -2.663 22.136 3.400 1.00 98.50 158 GLY A N 1
ATOM 1266 C CA . GLY A 1 158 ? -3.635 22.871 4.219 1.00 98.50 158 GLY A CA 1
ATOM 1267 C C . GLY A 1 158 ? -4.817 22.036 4.728 1.00 98.50 158 GLY A C 1
ATOM 1268 O O . GLY A 1 158 ? -5.691 22.581 5.403 1.00 98.50 158 GLY A O 1
ATOM 1269 N N . ARG A 1 159 ? -4.845 20.728 4.434 1.00 98.25 159 ARG A N 1
ATOM 1270 C CA . ARG A 1 159 ? -5.929 19.777 4.744 1.00 98.25 159 ARG A CA 1
ATOM 1271 C C . ARG A 1 159 ? -7.232 20.031 3.974 1.00 98.25 159 ARG A C 1
ATOM 1273 O O . ARG A 1 159 ? -8.294 19.605 4.419 1.00 98.25 159 ARG A O 1
ATOM 1280 N N . TRP A 1 160 ? -7.177 20.713 2.828 1.00 98.56 160 TRP A N 1
ATOM 1281 C CA . TRP A 1 160 ? -8.357 20.943 1.990 1.00 98.56 160 TRP A CA 1
ATOM 1282 C C . TRP A 1 160 ? -8.638 19.723 1.124 1.00 98.56 160 TRP A C 1
ATOM 1284 O O . TRP A 1 160 ? -7.789 19.338 0.322 1.00 98.56 160 TRP A O 1
ATOM 1294 N N . LEU A 1 161 ? -9.832 19.147 1.271 1.00 98.62 161 LEU A N 1
ATOM 1295 C CA . LEU A 1 161 ? -10.338 18.087 0.403 1.00 98.62 161 LEU A CA 1
ATOM 1296 C C . LEU A 1 161 ? -10.811 18.738 -0.901 1.00 98.62 161 LEU A C 1
ATOM 1298 O O . LEU A 1 161 ? -11.879 19.346 -0.940 1.00 98.62 161 LEU A O 1
ATOM 1302 N N . GLN A 1 162 ? -9.992 18.655 -1.946 1.00 98.62 162 GLN A N 1
ATOM 1303 C CA . GLN A 1 162 ? -10.260 19.299 -3.230 1.00 98.62 162 GLN A CA 1
ATOM 1304 C C . GLN A 1 162 ? -10.661 18.254 -4.258 1.00 98.62 162 GLN A C 1
ATOM 1306 O O . GLN A 1 162 ? -9.906 17.317 -4.514 1.00 98.62 162 GLN A O 1
ATOM 1311 N N . TRP A 1 163 ? -11.842 18.433 -4.842 1.00 98.62 163 TRP A N 1
ATOM 1312 C CA . TRP A 1 163 ? -12.324 17.598 -5.931 1.00 98.62 163 TRP A CA 1
ATOM 1313 C C . TRP A 1 163 ? -11.706 18.030 -7.266 1.00 98.62 163 TRP A C 1
ATOM 1315 O O . TRP A 1 163 ? -11.547 19.226 -7.514 1.00 98.62 163 TRP A O 1
ATOM 1325 N N . HIS A 1 164 ? -11.392 17.069 -8.131 1.00 98.62 164 HIS A N 1
ATOM 1326 C CA . HIS A 1 164 ? -11.012 17.297 -9.525 1.00 98.62 164 HIS A CA 1
ATOM 1327 C C . HIS A 1 164 ? -11.827 16.397 -10.457 1.00 98.62 164 HIS A C 1
ATOM 1329 O O . HIS A 1 164 ? -12.443 15.418 -10.027 1.00 98.62 164 HIS A O 1
ATOM 1335 N N . TRP A 1 165 ? -11.835 16.749 -11.742 1.00 98.69 165 TRP A N 1
ATOM 1336 C CA . TRP A 1 165 ? -12.603 16.048 -12.762 1.00 98.69 165 TRP A CA 1
ATOM 1337 C C . TRP A 1 165 ? -11.701 15.472 -13.848 1.00 98.69 165 TRP A C 1
ATOM 1339 O O . TRP A 1 165 ? -10.680 16.061 -14.202 1.00 98.69 165 TRP A O 1
ATOM 1349 N N . LYS A 1 166 ? -12.137 14.343 -14.400 1.00 98.62 166 LYS A N 1
ATOM 1350 C CA . LYS A 1 166 ? -11.542 13.662 -15.541 1.00 98.62 166 LYS A CA 1
ATOM 1351 C C . LYS A 1 166 ? -11.602 14.548 -16.785 1.00 98.62 166 LYS A C 1
ATOM 1353 O O . LYS A 1 166 ? -12.672 15.033 -17.149 1.00 98.62 166 LYS A O 1
ATOM 1358 N N . GLY A 1 167 ? -10.463 14.706 -17.453 1.00 98.44 167 GLY A N 1
ATOM 1359 C CA . GLY A 1 167 ? -10.322 15.445 -18.707 1.00 98.44 167 GLY A CA 1
ATOM 1360 C C . GLY A 1 167 ? -10.259 14.564 -19.957 1.00 98.44 167 GLY A C 1
ATOM 1361 O O . GLY A 1 167 ? -10.706 14.998 -21.016 1.00 98.44 167 GLY A O 1
ATOM 1362 N N . ALA A 1 168 ? -9.732 13.340 -19.853 1.00 98.25 168 ALA A N 1
ATOM 1363 C CA . ALA A 1 168 ? -9.607 12.398 -20.972 1.00 98.25 168 ALA A CA 1
ATOM 1364 C C . ALA A 1 168 ? -9.585 10.936 -20.493 1.00 98.25 168 ALA A C 1
ATOM 1366 O O . ALA A 1 168 ? -9.443 10.673 -19.300 1.00 98.25 168 ALA A O 1
ATOM 1367 N N . ASP A 1 169 ? -9.741 9.988 -21.418 1.00 98.38 169 ASP A N 1
ATOM 1368 C CA . ASP A 1 169 ? -9.468 8.570 -21.162 1.00 98.38 169 ASP A CA 1
ATOM 1369 C C . ASP A 1 169 ? -7.959 8.293 -21.152 1.00 98.38 169 ASP A C 1
ATOM 1371 O O . ASP A 1 169 ? -7.192 8.966 -21.843 1.00 98.38 169 ASP A O 1
ATOM 1375 N N . ALA A 1 170 ? -7.550 7.285 -20.379 1.00 98.06 170 ALA A N 1
ATOM 1376 C CA . ALA A 1 170 ? -6.158 6.868 -20.282 1.00 98.06 170 ALA A CA 1
ATOM 1377 C C . ALA A 1 170 ? -5.661 6.220 -21.587 1.00 98.06 170 ALA A C 1
ATOM 1379 O O . ALA A 1 170 ? -6.448 5.621 -22.329 1.00 98.06 170 ALA A O 1
ATOM 1380 N N . PRO A 1 171 ? -4.356 6.303 -21.890 1.00 97.62 171 PRO A N 1
ATOM 1381 C CA . PRO A 1 171 ? -3.810 5.751 -23.120 1.00 97.62 171 PRO A CA 1
ATOM 1382 C C . PRO A 1 171 ? -3.813 4.214 -23.133 1.00 97.62 171 PRO A C 1
ATOM 1384 O O . PRO A 1 171 ? -3.502 3.542 -22.148 1.00 97.62 171 PRO A O 1
ATOM 1387 N N . GLY A 1 172 ? -4.073 3.643 -24.310 1.00 97.69 172 GLY A N 1
ATOM 1388 C CA . GLY A 1 172 ? -3.929 2.210 -24.561 1.00 97.69 172 GLY A CA 1
ATOM 1389 C C . GLY A 1 172 ? -4.875 1.356 -23.716 1.00 97.69 172 GLY A C 1
ATOM 1390 O O . GLY A 1 172 ? -6.088 1.429 -23.875 1.00 97.69 172 GLY A O 1
ATOM 1391 N N . ILE A 1 173 ? -4.299 0.503 -22.867 1.00 97.88 173 ILE A N 1
ATOM 1392 C CA . ILE A 1 173 ? -5.030 -0.440 -22.002 1.00 97.88 173 ILE A CA 1
ATOM 1393 C C . ILE A 1 173 ? -4.933 -0.069 -20.515 1.00 97.88 173 ILE A C 1
ATOM 1395 O O . ILE A 1 173 ? -5.160 -0.923 -19.658 1.00 97.88 173 ILE A O 1
ATOM 1399 N N . ALA A 1 174 ? -4.530 1.166 -20.209 1.00 98.56 174 ALA A N 1
ATOM 1400 C CA . ALA A 1 174 ? -4.411 1.637 -18.838 1.00 98.56 174 ALA A CA 1
ATOM 1401 C C . ALA A 1 174 ? -5.772 1.639 -18.127 1.00 98.56 174 ALA A C 1
ATOM 1403 O O . ALA A 1 174 ? -6.809 1.943 -18.720 1.00 98.56 174 ALA A O 1
ATOM 1404 N N . LEU A 1 175 ? -5.761 1.292 -16.843 1.00 98.50 175 LEU A N 1
ATOM 1405 C CA . LEU A 1 175 ? -6.949 1.235 -15.993 1.00 98.50 175 LEU A CA 1
ATOM 1406 C C . LEU A 1 175 ? -6.760 2.141 -14.777 1.00 98.50 175 LEU A C 1
ATOM 1408 O O . LEU A 1 175 ? -5.638 2.344 -14.329 1.00 98.50 175 LEU A O 1
ATOM 1412 N N . ASN A 1 176 ? -7.855 2.647 -14.205 1.00 98.38 176 ASN A N 1
ATOM 1413 C CA . ASN A 1 176 ? -7.755 3.348 -12.925 1.00 98.38 176 ASN A CA 1
ATOM 1414 C C . ASN A 1 176 ? -7.224 2.430 -11.817 1.00 98.38 176 ASN A C 1
ATOM 1416 O O . ASN A 1 176 ? -7.471 1.219 -11.840 1.00 98.38 176 ASN A O 1
ATOM 1420 N N . ASP A 1 177 ? -6.539 3.009 -10.829 1.00 98.69 177 ASP A N 1
ATOM 1421 C CA . ASP A 1 177 ? -5.949 2.269 -9.707 1.00 98.69 177 ASP A CA 1
ATOM 1422 C C . ASP A 1 177 ? -6.967 1.346 -9.017 1.00 98.69 177 ASP A C 1
ATOM 1424 O O . ASP A 1 177 ? -6.680 0.181 -8.726 1.00 98.69 177 ASP A O 1
ATOM 1428 N N . GLY A 1 178 ? -8.193 1.840 -8.812 1.00 98.38 178 GLY A N 1
ATOM 1429 C CA . GLY A 1 178 ? -9.279 1.075 -8.201 1.00 98.38 178 GLY A CA 1
ATOM 1430 C C . GLY A 1 178 ? -9.657 -0.181 -8.993 1.00 98.38 178 GLY A C 1
ATOM 1431 O O . GLY A 1 178 ? -9.867 -1.239 -8.403 1.00 98.38 178 GLY A O 1
ATOM 1432 N N . ALA A 1 179 ? -9.702 -0.098 -10.322 1.00 98.38 179 ALA A N 1
ATOM 1433 C CA . ALA A 1 179 ? -10.022 -1.210 -11.211 1.00 98.38 179 ALA A CA 1
ATOM 1434 C C . ALA A 1 179 ? -8.904 -2.259 -11.238 1.00 98.38 179 ALA A C 1
ATOM 1436 O O . ALA A 1 179 ? -9.197 -3.456 -11.253 1.00 98.38 179 ALA A O 1
ATOM 1437 N N . ILE A 1 180 ? -7.638 -1.831 -11.192 1.00 98.69 180 ILE A N 1
ATOM 1438 C CA . ILE A 1 180 ? -6.488 -2.741 -11.098 1.00 98.69 180 ILE A CA 1
ATOM 1439 C C . ILE A 1 180 ? -6.549 -3.521 -9.780 1.00 98.69 180 ILE A C 1
ATOM 1441 O O . ILE A 1 180 ? -6.514 -4.753 -9.787 1.00 98.69 180 ILE A O 1
ATOM 1445 N N . LEU A 1 181 ? -6.710 -2.819 -8.654 1.00 98.62 181 LEU A N 1
ATOM 1446 C CA . LEU A 1 181 ? -6.807 -3.443 -7.333 1.00 98.62 181 LEU A CA 1
ATOM 1447 C C . LEU A 1 181 ? -8.023 -4.372 -7.225 1.00 98.62 181 LEU A C 1
ATOM 1449 O O . LEU A 1 181 ? -7.891 -5.489 -6.728 1.00 98.62 181 LEU A O 1
ATOM 1453 N N . ALA A 1 182 ? -9.185 -3.956 -7.735 1.00 98.50 182 ALA A N 1
ATOM 1454 C CA . ALA A 1 182 ? -10.384 -4.792 -7.765 1.00 98.50 182 ALA A CA 1
ATOM 1455 C C . ALA A 1 182 ? -10.176 -6.062 -8.604 1.00 98.50 182 ALA A C 1
ATOM 1457 O O . ALA A 1 182 ? -10.586 -7.146 -8.192 1.00 98.50 182 ALA A O 1
ATOM 1458 N N . GLY A 1 183 ? -9.507 -5.948 -9.754 1.00 98.25 183 GLY A N 1
ATOM 1459 C CA . GLY A 1 183 ? -9.195 -7.084 -10.618 1.00 98.25 183 GLY A CA 1
ATOM 1460 C C . GLY A 1 183 ? -8.279 -8.119 -9.962 1.00 98.25 183 GLY A C 1
ATOM 1461 O O . GLY A 1 183 ? -8.457 -9.310 -10.206 1.00 98.25 183 GLY A O 1
ATOM 1462 N N . ILE A 1 184 ? -7.333 -7.678 -9.125 1.00 97.81 184 ILE A N 1
ATOM 1463 C CA . ILE A 1 184 ? -6.456 -8.562 -8.342 1.00 97.81 184 ILE A CA 1
ATOM 1464 C C . ILE A 1 184 ? -7.218 -9.169 -7.159 1.00 97.81 184 ILE A C 1
ATOM 1466 O O . ILE A 1 184 ? -7.136 -10.369 -6.937 1.00 97.81 184 ILE A O 1
ATOM 1470 N N . PHE A 1 185 ? -7.963 -8.359 -6.404 1.00 97.88 185 PHE A N 1
ATOM 1471 C CA . PHE A 1 185 ? -8.621 -8.789 -5.166 1.00 97.88 185 PHE A CA 1
ATOM 1472 C C . PHE A 1 185 ? -9.760 -9.799 -5.381 1.00 97.88 185 PHE A C 1
ATOM 1474 O O . PHE A 1 185 ? -10.034 -10.609 -4.500 1.00 97.88 185 PHE A O 1
ATOM 1481 N N . LEU A 1 186 ? -10.448 -9.736 -6.524 1.00 97.69 186 LEU A N 1
ATOM 1482 C CA . LEU A 1 186 ? -11.606 -10.587 -6.829 1.00 97.69 186 LEU A CA 1
ATOM 1483 C C . LEU A 1 186 ? -11.257 -11.916 -7.525 1.00 97.69 186 LEU A C 1
ATOM 1485 O O . LEU A 1 186 ? -12.174 -12.688 -7.812 1.00 97.69 186 LEU A O 1
ATOM 1489 N N . ARG A 1 187 ? -9.984 -12.169 -7.840 1.00 92.44 187 ARG A N 1
ATOM 1490 C CA . ARG A 1 187 ? -9.514 -13.416 -8.466 1.00 92.44 187 ARG A CA 1
ATOM 1491 C C . ARG A 1 187 ? -8.914 -14.360 -7.435 1.00 92.44 187 ARG A C 1
ATOM 1493 O O . ARG A 1 187 ? -9.113 -15.579 -7.622 1.00 92.44 187 ARG A O 1
#

Radius of gyration: 21.7 Å; chains: 1; bounding box: 51×37×60 Å

pLDDT: mean 96.74, std 4.6, range [57.22, 98.88]

Sequence (187 aa):
AKQTDLHTYLTASPPKPLPEGQVNYWGNYPKFFVSLMKAFYGDKATAENSWGFDWLPKWDKGYDVLQYFEMMHQGQVNGYICQGFNPVASFPNKNKVVESLSKLKFLVTIDPLNTETSTFWQNHGESNDVDPSKIQTEVFRLPSTCFAEENGSIVNSGRWLQWHWKGADAPGIALNDGAILAGIFLR

Organism: NCBI:txid158836